Protein AF-A0A2V8S5H3-F1 (afdb_monomer)

Mean predicted aligned error: 21.91 Å

pLDDT: mean 70.12, std 19.78, range [37.09, 95.62]

Radius of gyration: 38.37 Å; Cα contacts (8 Å, |Δi|>4): 334; chains: 1; bounding box: 114×85×94 Å

Secondary structure (DSSP, 8-state):
--------------PPPP-------------------------------------------------HHHHHHHHHHTT-S--EE-TT-EEEEEEE-SSEEEE-SEEEEEEE-SSPEEEE-TT-EEEEEEEEEEEEESSEEES-EEEEEEEEE-TT-EEES-EEESEEEE-TT-EEES-EEE------S-SSSSS------------------------------------------------

Foldseek 3Di:
DDDDDDDPDDDDDDDDDDDDDDDDDDDDDDDDDDDDDDDDDDDDDDDDDDDDDDDDDDDPPDPDPPPPVVVVVVCVVVCCVFEEADDPREAEEEAETEAEYEFQYEYAEEYDYDAYEYAYDQNYEYEYEYDYQEYEFQHEYEEEYEHAHEYEYDQNYEYEEEYEEQYYYYDHNHHYHYHYDHPNDPDPDDDDPPDPPDDDDDDDDDDDDDDDDDPDDDDDDDDDDDDDDDDDDDDDDDDDDDD

Sequence (243 aa):
MLRMGRSNKSEPAEQEPAARQAQTPITPQNANPNATHTAPTAQSVPSTAHTASPTFAATPTQPRAVSETDALARDLKDGLIGGFVGVHSIVSGETNFKGMLRVDGRVSGHVRSQDGTLIVSAGGQVDADIEVAVARVNGTINGDIRASGRIEFGRTARVNGNIQTPALVIEQGAIFEGSCRMTAQPAGQAQAAQQSKQAPPHAEMTTRSSAPVTPSNKESKPVPPPVARATSQAPSDRHANSA

Solvent-accessible surface area (backbone atoms only — not comparable to full-atom values): 16127 Å² total; per-residue (Å²): 137,88,89,84,86,86,81,87,83,81,82,81,89,79,86,83,82,82,87,83,90,76,90,78,96,84,82,87,83,89,80,84,89,85,85,80,88,83,87,89,84,89,86,88,88,82,91,83,90,82,91,82,86,88,76,93,73,74,83,76,76,68,78,68,82,76,53,69,65,61,56,53,51,44,37,65,72,72,29,68,72,21,48,74,42,48,70,90,38,75,48,78,45,81,46,78,50,55,43,36,35,38,34,32,18,38,38,35,43,37,39,43,24,81,79,10,36,41,36,34,34,65,71,11,39,34,49,30,42,36,37,28,18,30,40,38,33,22,13,39,37,40,41,42,39,39,27,75,46,34,38,38,33,31,46,63,13,37,39,40,38,41,37,35,28,46,36,80,45,76,37,81,68,42,47,78,47,73,50,80,46,70,54,71,65,85,82,77,85,88,90,87,85,86,87,84,85,84,79,85,91,75,88,82,82,89,83,89,79,88,83,90,82,75,89,81,82,80,85,82,83,88,87,85,88,90,82,87,83,80,90,84,85,88,88,84,83,88,81,91,80,92,134

Structure (mmCIF, N/CA/C/O backbone):
data_AF-A0A2V8S5H3-F1
#
_entry.id   AF-A0A2V8S5H3-F1
#
loop_
_atom_site.group_PDB
_atom_site.id
_atom_site.type_symbol
_atom_site.label_atom_id
_atom_site.label_alt_id
_atom_site.label_comp_id
_atom_site.label_asym_id
_atom_site.label_entity_id
_atom_site.label_seq_id
_atom_site.pdbx_PDB_ins_code
_atom_site.Cartn_x
_atom_site.Cartn_y
_atom_site.Cartn_z
_atom_site.occupancy
_atom_site.B_iso_or_equiv
_atom_site.auth_seq_id
_atom_site.auth_comp_id
_atom_site.auth_asym_id
_atom_site.auth_atom_id
_atom_site.pdbx_PDB_model_num
ATOM 1 N N . MET A 1 1 ? 56.187 -19.501 -12.93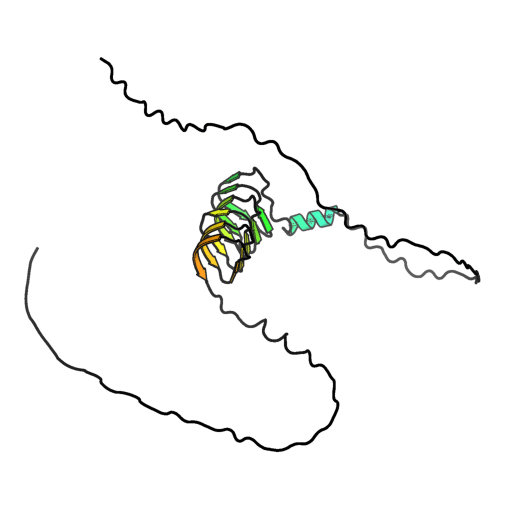1 1.00 48.44 1 MET A N 1
ATOM 2 C CA . MET A 1 1 ? 55.465 -20.765 -13.200 1.00 48.44 1 MET A CA 1
ATOM 3 C C . MET A 1 1 ? 53.985 -20.543 -12.913 1.00 48.44 1 MET A C 1
ATOM 5 O O . MET A 1 1 ? 53.654 -20.003 -11.867 1.00 48.44 1 MET A O 1
ATOM 9 N N . LEU A 1 2 ? 53.145 -20.838 -13.906 1.00 42.00 2 LEU A N 1
ATOM 10 C CA . LEU A 1 2 ? 51.722 -20.504 -14.022 1.00 42.00 2 LEU A CA 1
ATOM 11 C C . LEU A 1 2 ? 50.834 -21.303 -13.047 1.00 42.00 2 LEU A C 1
ATOM 13 O O . LEU A 1 2 ? 50.997 -22.513 -12.922 1.00 42.00 2 LEU A O 1
ATOM 17 N N . ARG A 1 3 ? 49.807 -20.660 -12.477 1.00 51.03 3 ARG A N 1
ATOM 18 C CA . ARG A 1 3 ? 48.560 -21.332 -12.064 1.00 51.03 3 ARG A CA 1
ATOM 19 C C . ARG A 1 3 ? 47.386 -20.664 -12.771 1.00 51.03 3 ARG A C 1
ATOM 21 O O . ARG A 1 3 ? 46.787 -19.720 -12.270 1.00 51.03 3 ARG A O 1
ATOM 28 N N . MET A 1 4 ? 47.119 -21.156 -13.976 1.00 47.53 4 MET A N 1
ATOM 29 C CA . MET A 1 4 ? 45.935 -20.855 -14.772 1.00 47.53 4 MET A CA 1
ATOM 30 C C . MET A 1 4 ? 44.994 -22.054 -14.640 1.00 47.53 4 MET A C 1
ATOM 32 O O . MET A 1 4 ? 45.422 -23.189 -14.821 1.00 47.53 4 MET A O 1
ATOM 36 N N . GLY A 1 5 ? 43.746 -21.806 -14.255 1.00 43.19 5 GLY A N 1
ATOM 37 C CA . GLY A 1 5 ? 42.761 -22.855 -13.987 1.00 43.19 5 GLY A CA 1
ATOM 38 C C . GLY A 1 5 ? 41.390 -22.283 -13.635 1.00 43.19 5 GLY A C 1
ATOM 39 O O . GLY A 1 5 ? 40.814 -22.634 -12.614 1.00 43.19 5 GLY A O 1
ATOM 40 N N . ARG A 1 6 ? 40.889 -21.351 -14.453 1.00 53.28 6 ARG A N 1
ATOM 41 C CA . ARG A 1 6 ? 39.467 -20.983 -14.514 1.00 53.28 6 ARG A CA 1
ATOM 42 C C . ARG A 1 6 ? 38.991 -21.253 -15.934 1.00 53.28 6 ARG A C 1
ATOM 44 O O . ARG A 1 6 ? 39.281 -20.463 -16.825 1.00 53.28 6 ARG A O 1
ATOM 51 N N . SER A 1 7 ? 38.269 -22.349 -16.129 1.00 49.47 7 SER A N 1
ATOM 52 C CA . SER A 1 7 ? 37.470 -22.580 -17.335 1.00 49.47 7 SER A CA 1
ATOM 53 C C . SER A 1 7 ? 36.520 -23.754 -17.116 1.00 49.47 7 SER A C 1
ATOM 55 O O . SER A 1 7 ? 36.835 -24.872 -17.500 1.00 49.47 7 SER A O 1
ATOM 57 N N . ASN A 1 8 ? 35.344 -23.482 -16.545 1.00 48.28 8 ASN A N 1
ATOM 58 C CA . ASN A 1 8 ? 34.152 -24.286 -16.814 1.00 48.28 8 ASN A CA 1
ATOM 59 C C . ASN A 1 8 ? 33.225 -23.446 -17.691 1.00 48.28 8 ASN A C 1
ATOM 61 O O . ASN A 1 8 ? 32.379 -22.689 -17.223 1.00 48.28 8 ASN A O 1
ATOM 65 N N . LYS A 1 9 ? 33.490 -23.567 -18.991 1.00 51.78 9 LYS A N 1
ATOM 66 C CA . LYS A 1 9 ? 32.648 -23.155 -20.106 1.00 51.78 9 LYS A CA 1
ATOM 67 C C . LYS A 1 9 ? 31.526 -24.194 -20.199 1.00 51.78 9 LYS A C 1
ATOM 69 O O . LYS A 1 9 ? 31.799 -25.340 -20.532 1.00 51.78 9 LYS A O 1
ATOM 74 N N . SER A 1 10 ? 30.306 -23.821 -19.823 1.00 58.75 10 SER A N 1
ATOM 75 C CA . SER A 1 10 ? 29.104 -24.629 -20.054 1.00 58.75 10 SER A CA 1
ATOM 76 C C . SER A 1 10 ? 28.296 -23.961 -21.161 1.00 58.75 10 SER A C 1
ATOM 78 O O . SER A 1 10 ? 27.697 -22.906 -20.975 1.00 58.75 10 SER A O 1
ATOM 80 N N . GLU A 1 11 ? 28.378 -24.563 -22.342 1.00 59.44 11 GLU A N 1
ATOM 81 C CA . GLU A 1 11 ? 27.461 -24.370 -23.461 1.00 59.44 11 GLU A CA 1
ATOM 82 C C . GLU A 1 11 ? 26.108 -25.005 -23.116 1.00 59.44 11 GLU A C 1
ATOM 84 O O . GLU A 1 11 ? 26.077 -26.114 -22.576 1.00 59.44 11 GLU A O 1
ATOM 89 N N . PRO A 1 12 ? 24.997 -24.368 -23.498 1.00 64.44 12 PRO A N 1
ATOM 90 C CA . PRO A 1 12 ? 23.838 -25.108 -23.960 1.00 64.44 12 PRO A CA 1
ATOM 91 C C . PRO A 1 12 ? 23.691 -24.903 -25.466 1.00 64.44 12 PRO A C 1
ATOM 93 O O . PRO A 1 12 ? 23.477 -23.795 -25.956 1.00 64.44 12 PRO A O 1
ATOM 96 N N . ALA A 1 13 ? 23.840 -26.009 -26.187 1.00 56.78 13 ALA A N 1
ATOM 97 C CA . ALA A 1 13 ? 23.425 -26.152 -27.564 1.00 56.78 13 ALA A CA 1
ATOM 98 C C . ALA A 1 13 ? 21.898 -26.058 -27.634 1.00 56.78 13 ALA A C 1
ATOM 100 O O . ALA A 1 13 ? 21.210 -26.920 -27.093 1.00 56.78 13 ALA A O 1
ATOM 101 N N . GLU A 1 14 ? 21.377 -25.057 -28.337 1.00 55.88 14 GLU A N 1
ATOM 102 C CA . GLU A 1 14 ? 19.994 -25.076 -28.800 1.00 55.88 14 GLU A CA 1
ATOM 103 C C . GLU A 1 14 ? 20.030 -25.039 -30.328 1.00 55.88 14 GLU A C 1
ATOM 105 O O . GLU A 1 14 ? 20.227 -24.010 -30.972 1.00 55.88 14 GLU A O 1
ATOM 110 N N . GLN A 1 15 ? 19.995 -26.247 -30.889 1.00 51.69 15 GLN A N 1
ATOM 111 C CA . GLN A 1 15 ? 19.829 -26.507 -32.310 1.00 51.69 15 GLN A CA 1
ATOM 112 C C . GLN A 1 15 ? 18.390 -26.163 -32.687 1.00 51.69 15 GLN A C 1
ATOM 114 O O . GLN A 1 15 ? 17.451 -26.799 -32.218 1.00 51.69 15 GLN A O 1
ATOM 119 N N . GLU A 1 16 ? 18.233 -25.170 -33.553 1.00 61.25 16 GLU A N 1
ATOM 120 C CA . GLU A 1 16 ? 16.973 -24.789 -34.181 1.00 61.25 16 GLU A CA 1
ATOM 121 C C . GLU A 1 16 ? 16.749 -25.663 -35.435 1.00 61.25 16 GLU A C 1
ATOM 123 O O . GLU A 1 16 ? 17.558 -25.602 -36.367 1.00 61.25 16 GLU A O 1
ATOM 128 N N . PRO A 1 17 ? 15.705 -26.515 -35.503 1.00 63.75 17 PRO A N 1
ATOM 129 C CA . PRO A 1 17 ? 15.338 -27.190 -36.739 1.00 63.75 17 PRO A CA 1
ATOM 130 C C . PRO A 1 17 ? 14.333 -26.360 -37.548 1.00 63.75 17 PRO A C 1
ATOM 132 O O . PRO A 1 17 ? 13.266 -25.966 -37.079 1.00 63.75 17 PRO A O 1
ATOM 135 N N . ALA A 1 18 ? 14.683 -26.152 -38.814 1.00 51.19 18 ALA A N 1
ATOM 136 C CA . ALA A 1 18 ? 13.867 -25.519 -39.833 1.00 51.19 18 ALA A CA 1
ATOM 137 C C . ALA A 1 18 ? 12.595 -26.317 -40.203 1.00 51.19 18 ALA A C 1
ATOM 139 O O . ALA A 1 18 ? 12.566 -27.545 -40.178 1.00 51.19 18 ALA A O 1
ATOM 140 N N . ALA A 1 19 ? 11.617 -25.558 -40.712 1.00 51.56 19 ALA A N 1
ATOM 141 C CA . ALA A 1 19 ? 10.574 -25.942 -41.667 1.00 51.56 19 ALA A CA 1
ATOM 142 C C . ALA A 1 19 ? 9.382 -26.792 -41.180 1.00 51.56 19 ALA A C 1
ATOM 144 O O . ALA A 1 19 ? 9.407 -28.018 -41.225 1.00 51.56 19 ALA A O 1
ATOM 145 N N . ARG A 1 20 ? 8.237 -26.119 -40.964 1.00 54.50 20 ARG A N 1
ATOM 146 C CA . ARG A 1 20 ? 6.929 -26.581 -41.467 1.00 54.50 20 ARG A CA 1
ATOM 147 C C . ARG A 1 20 ? 6.072 -25.409 -41.949 1.00 54.50 20 ARG A C 1
ATOM 149 O O . ARG A 1 20 ? 5.591 -24.595 -41.172 1.00 54.50 20 ARG A O 1
ATOM 156 N N . GLN A 1 21 ? 5.887 -25.370 -43.264 1.00 52.16 21 GLN A N 1
ATOM 157 C CA . GLN A 1 21 ? 4.804 -24.678 -43.953 1.00 52.16 21 GLN A CA 1
ATOM 158 C C . GLN A 1 21 ? 3.515 -25.502 -43.795 1.00 52.16 21 GLN A C 1
ATOM 160 O O . GLN A 1 21 ? 3.561 -26.705 -44.039 1.00 52.16 21 GLN A O 1
ATOM 165 N N . ALA A 1 22 ? 2.390 -24.869 -43.441 1.00 50.91 22 ALA A N 1
ATOM 166 C CA . ALA A 1 22 ? 1.040 -25.190 -43.934 1.00 50.91 22 ALA A CA 1
ATOM 167 C C . ALA A 1 22 ? -0.005 -24.212 -43.349 1.00 50.91 22 ALA A C 1
ATOM 169 O O . ALA A 1 22 ? -0.168 -24.148 -42.138 1.00 50.91 22 ALA A O 1
ATOM 170 N N . GLN A 1 23 ? -0.638 -23.427 -44.237 1.00 54.62 23 GLN A N 1
ATOM 171 C CA . GLN A 1 23 ? -2.097 -23.280 -44.456 1.00 54.62 23 GLN A CA 1
ATOM 172 C C . GLN A 1 23 ? -3.023 -23.363 -43.222 1.00 54.62 23 GLN A C 1
ATOM 174 O O . GLN A 1 23 ? -2.917 -24.283 -42.430 1.00 54.62 23 GLN A O 1
ATOM 179 N N . THR A 1 24 ? -4.075 -22.578 -42.996 1.00 56.06 24 THR A N 1
ATOM 180 C CA . THR A 1 24 ? -4.785 -21.433 -43.600 1.00 56.06 24 THR A CA 1
ATOM 181 C C . THR A 1 24 ? -5.909 -21.139 -42.586 1.00 56.06 24 THR A C 1
ATOM 183 O O . THR A 1 24 ? -6.427 -22.086 -41.988 1.00 56.06 24 THR A O 1
ATOM 186 N N . PRO A 1 25 ? -6.341 -19.886 -42.386 1.00 54.38 25 PRO A N 1
ATOM 187 C CA . PRO A 1 25 ? -7.454 -19.581 -41.494 1.00 54.38 25 PRO A CA 1
ATOM 188 C C . PRO A 1 25 ? -8.801 -19.884 -42.168 1.00 54.38 25 PRO A C 1
ATOM 190 O O . PRO A 1 25 ? -9.117 -19.300 -43.202 1.00 54.38 25 PRO A O 1
ATOM 193 N N . ILE A 1 26 ? -9.614 -20.756 -41.563 1.00 59.94 26 ILE A N 1
ATOM 194 C CA . ILE A 1 26 ? -11.044 -20.884 -41.874 1.00 59.94 26 ILE A CA 1
ATOM 195 C C . ILE A 1 26 ? -11.877 -20.999 -40.590 1.00 59.94 26 ILE A C 1
ATOM 197 O O . ILE A 1 26 ? -11.941 -22.055 -39.974 1.00 59.94 26 ILE A O 1
ATOM 201 N N . THR A 1 27 ? -12.582 -19.922 -40.238 1.00 61.59 27 THR A N 1
ATOM 202 C CA . THR A 1 27 ? -13.883 -20.020 -39.560 1.00 61.59 27 THR A CA 1
ATOM 203 C C . THR A 1 27 ? -14.820 -18.962 -40.159 1.00 61.59 27 THR A C 1
ATOM 205 O O . THR A 1 27 ? -14.459 -17.784 -40.183 1.00 61.59 27 THR A O 1
ATOM 208 N N . PRO A 1 28 ? -16.002 -19.351 -40.667 1.00 60.28 28 PRO A N 1
ATOM 209 C CA . PRO A 1 28 ? -16.958 -18.444 -41.292 1.00 60.28 28 PRO A CA 1
ATOM 210 C C . PRO A 1 28 ? -17.819 -17.663 -40.279 1.00 60.28 28 PRO A C 1
ATOM 212 O O . PRO A 1 28 ? -18.448 -18.226 -39.391 1.00 60.28 28 PRO A O 1
ATOM 215 N N . GLN A 1 29 ? -17.828 -16.342 -40.455 1.00 51.22 29 GLN A N 1
ATOM 216 C CA . GLN A 1 29 ? -18.995 -15.469 -40.658 1.00 51.22 29 GLN A CA 1
ATOM 217 C C . GLN A 1 29 ? -20.306 -15.775 -39.893 1.00 51.22 29 GLN A C 1
ATOM 219 O O . GLN A 1 29 ? -21.139 -16.556 -40.344 1.00 51.22 29 GLN A O 1
ATOM 224 N N . ASN A 1 30 ? -20.556 -15.024 -38.811 1.00 53.97 30 ASN A N 1
ATOM 225 C CA . ASN A 1 30 ? -21.905 -14.772 -38.292 1.00 53.97 30 ASN A CA 1
ATOM 226 C C . ASN A 1 30 ? -22.459 -13.500 -38.951 1.00 53.97 30 ASN A C 1
ATOM 228 O O . ASN A 1 30 ? -22.127 -12.382 -38.554 1.00 53.97 30 ASN A O 1
ATOM 232 N N . ALA A 1 31 ? -23.266 -13.683 -39.993 1.00 51.16 31 ALA A N 1
ATOM 233 C CA . ALA A 1 31 ? -24.102 -12.640 -40.561 1.00 51.16 31 ALA A CA 1
ATOM 234 C C . ALA A 1 31 ? -25.456 -12.671 -39.846 1.00 51.16 31 ALA A C 1
ATOM 236 O O . ALA A 1 31 ? -26.184 -13.654 -39.956 1.00 51.16 31 ALA A O 1
ATOM 237 N N . ASN A 1 32 ? -25.807 -11.589 -39.150 1.00 62.47 32 ASN A N 1
ATOM 238 C CA . ASN A 1 32 ? -27.173 -11.363 -38.696 1.00 62.47 32 ASN A CA 1
ATOM 239 C C . ASN A 1 32 ? -27.786 -10.234 -39.545 1.00 62.47 32 ASN A C 1
ATOM 241 O O . ASN A 1 32 ? -27.449 -9.067 -39.333 1.00 62.47 32 ASN A O 1
ATOM 245 N N . PRO A 1 33 ? -28.622 -10.550 -40.548 1.00 59.81 33 PRO A N 1
ATOM 246 C CA . PRO A 1 33 ? -29.332 -9.558 -41.336 1.00 59.81 33 PRO A CA 1
ATOM 247 C C . PRO A 1 33 ? -30.708 -9.304 -40.718 1.00 59.81 33 PRO A C 1
ATOM 249 O O . PRO A 1 33 ? -31.647 -10.062 -40.941 1.00 59.81 33 PRO A O 1
ATOM 252 N N . ASN A 1 34 ? -30.861 -8.208 -39.977 1.00 52.19 34 ASN A N 1
ATOM 253 C CA . ASN A 1 34 ? -32.194 -7.638 -39.801 1.00 52.19 34 ASN A CA 1
ATOM 254 C C . ASN A 1 34 ? -32.148 -6.110 -39.817 1.00 52.19 34 ASN A C 1
ATOM 256 O O . ASN A 1 34 ? -32.292 -5.432 -38.804 1.00 52.19 34 ASN A O 1
ATOM 260 N N . ALA A 1 35 ? -31.914 -5.577 -41.012 1.00 45.72 35 ALA A N 1
ATOM 261 C CA . ALA A 1 35 ? -32.323 -4.235 -41.374 1.00 45.72 35 ALA A CA 1
ATOM 262 C C . ALA A 1 35 ? -33.327 -4.382 -42.516 1.00 45.72 35 ALA A C 1
ATOM 264 O O . ALA A 1 35 ? -32.943 -4.795 -43.606 1.00 45.72 35 ALA A O 1
ATOM 265 N N . THR A 1 36 ? -34.599 -4.062 -42.274 1.00 47.53 36 THR A N 1
ATOM 266 C CA . THR A 1 36 ? -35.513 -3.567 -43.310 1.00 47.53 36 THR A CA 1
ATOM 267 C C . THR A 1 36 ? -36.670 -2.805 -42.661 1.00 47.53 36 THR A C 1
ATOM 269 O O . THR A 1 36 ? -37.510 -3.403 -42.005 1.00 47.53 36 THR A O 1
ATOM 272 N N . HIS A 1 37 ? -36.630 -1.481 -42.870 1.00 53.91 37 HIS A N 1
ATOM 273 C CA . HIS A 1 37 ? -37.714 -0.562 -43.257 1.00 53.91 37 HIS A CA 1
ATOM 274 C C . HIS A 1 37 ? -39.017 -0.567 -42.418 1.00 53.91 37 HIS A C 1
ATOM 276 O O . HIS A 1 37 ? -39.659 -1.585 -42.212 1.00 53.91 37 HIS A O 1
ATOM 282 N N . THR A 1 38 ? -39.539 0.580 -41.967 1.00 40.38 38 THR A N 1
ATOM 283 C CA . THR A 1 38 ? -40.328 1.500 -42.816 1.00 40.38 38 THR A CA 1
ATOM 284 C C . THR A 1 38 ? -40.553 2.847 -42.091 1.00 40.38 38 THR A C 1
ATOM 286 O O . THR A 1 38 ? -40.804 2.874 -40.891 1.00 40.38 38 THR A O 1
ATOM 289 N N . ALA A 1 39 ? -40.432 3.956 -42.832 1.00 43.81 39 ALA A N 1
ATOM 290 C CA . ALA A 1 39 ? -40.732 5.350 -42.452 1.00 43.81 39 ALA A CA 1
ATOM 291 C C . ALA A 1 39 ? -42.263 5.640 -42.513 1.00 43.81 39 ALA A C 1
ATOM 293 O O . ALA A 1 39 ? -43.036 4.690 -42.592 1.00 43.81 39 ALA A O 1
ATOM 294 N N . PRO A 1 40 ? -42.740 6.880 -42.756 1.00 64.06 40 PRO A N 1
ATOM 295 C CA . PRO A 1 40 ? -42.692 8.160 -42.026 1.00 64.06 40 PRO A CA 1
ATOM 296 C C . PRO A 1 40 ? -44.112 8.576 -41.525 1.00 64.06 40 PRO A C 1
ATOM 298 O O . PRO A 1 40 ? -45.062 7.857 -41.800 1.00 64.06 40 PRO A O 1
ATOM 301 N N . THR A 1 41 ? -44.274 9.722 -40.829 1.00 47.59 41 THR A N 1
ATOM 302 C CA . THR A 1 41 ? -45.483 10.619 -40.730 1.00 47.59 41 THR A CA 1
ATOM 303 C C . THR A 1 41 ? -45.300 11.530 -39.494 1.00 47.59 41 THR A C 1
ATOM 305 O O . THR A 1 41 ? -45.295 11.045 -38.372 1.00 47.59 41 THR A O 1
ATOM 308 N N . ALA A 1 42 ? -44.819 12.774 -39.616 1.00 49.28 42 ALA A N 1
ATOM 309 C CA . ALA A 1 42 ? -45.568 14.019 -39.859 1.00 49.28 42 ALA A CA 1
ATOM 310 C C . ALA A 1 42 ? -46.739 14.266 -38.883 1.00 49.28 42 ALA A C 1
ATOM 312 O O . ALA A 1 42 ? -47.735 13.565 -38.965 1.00 49.28 42 ALA A O 1
ATOM 313 N N . GLN A 1 43 ? -46.659 15.313 -38.047 1.00 47.00 43 GLN A N 1
ATOM 314 C CA . GLN A 1 43 ? -47.625 16.430 -38.029 1.00 47.00 43 GLN A CA 1
ATOM 315 C C . GLN A 1 43 ? -47.402 17.387 -36.846 1.00 47.00 43 GLN A C 1
ATOM 317 O O . GLN A 1 43 ? -47.422 17.027 -35.674 1.00 47.00 43 GLN A O 1
ATOM 322 N N . SER A 1 44 ? -47.193 18.637 -37.233 1.00 53.78 44 SER A N 1
ATOM 323 C CA . SER A 1 44 ? -47.270 19.891 -36.494 1.00 53.78 44 SER A CA 1
ATOM 324 C C . SER A 1 44 ? -48.724 20.363 -36.369 1.00 53.78 44 SER A C 1
ATOM 326 O O . SER A 1 44 ? -49.482 20.124 -37.298 1.00 53.78 44 SER A O 1
ATOM 328 N N . VAL A 1 45 ? -49.072 21.075 -35.282 1.00 59.06 45 VAL A N 1
ATOM 329 C CA . VAL A 1 45 ? -50.070 22.180 -35.151 1.00 59.06 45 VAL A CA 1
ATOM 330 C C . VAL A 1 45 ? -50.128 22.644 -33.662 1.00 59.06 45 VAL A C 1
ATOM 332 O O . VAL A 1 45 ? -49.666 21.897 -32.803 1.00 59.06 45 VAL A O 1
ATOM 335 N N . PRO A 1 46 ? -50.717 23.803 -33.285 1.00 58.47 46 PRO A N 1
ATOM 336 C CA . PRO A 1 46 ? -50.282 25.168 -33.584 1.00 58.47 46 PRO A CA 1
ATOM 337 C C . PRO A 1 46 ? -50.221 26.080 -32.326 1.00 58.47 46 PRO A C 1
ATOM 339 O O . PRO A 1 46 ? -50.677 25.747 -31.234 1.00 58.47 46 PRO A O 1
ATOM 342 N N . SER A 1 47 ? -49.675 27.280 -32.522 1.00 52.75 47 SER A N 1
ATOM 343 C CA . SER A 1 47 ? -49.626 28.400 -31.577 1.00 52.75 47 SER A CA 1
ATOM 344 C C . SER A 1 47 ? -50.984 28.786 -30.982 1.00 52.75 47 SER A C 1
ATOM 346 O O . SER A 1 47 ? -51.953 28.964 -31.715 1.00 52.75 47 SER A O 1
ATOM 348 N N . THR A 1 48 ? -51.007 29.098 -29.683 1.00 54.94 48 THR A N 1
ATOM 349 C CA . THR A 1 48 ? -51.920 30.122 -29.151 1.00 54.94 48 THR A CA 1
ATOM 350 C C . THR A 1 48 ? -51.125 31.073 -28.265 1.00 54.94 48 THR A C 1
ATOM 352 O O . THR A 1 48 ? -50.535 30.677 -27.265 1.00 54.94 48 THR A O 1
ATOM 355 N N . ALA A 1 49 ? -51.048 32.325 -28.706 1.00 47.34 49 ALA A N 1
ATOM 356 C CA . ALA A 1 49 ? -50.442 33.426 -27.982 1.00 47.34 49 ALA A CA 1
ATOM 357 C C . ALA A 1 49 ? -51.452 33.997 -26.979 1.00 47.34 49 ALA A C 1
ATOM 359 O O . ALA A 1 49 ? -52.602 34.258 -27.341 1.00 47.34 49 ALA A O 1
ATOM 360 N N . HIS A 1 50 ? -51.001 34.252 -25.751 1.00 57.94 50 HIS A N 1
ATOM 361 C CA . HIS A 1 50 ? -51.716 35.088 -24.791 1.00 57.94 50 HIS A CA 1
ATOM 362 C C . HIS A 1 50 ? -50.743 36.089 -24.171 1.00 57.94 50 HIS A C 1
ATOM 364 O O . HIS A 1 50 ? -49.727 35.738 -23.577 1.00 57.94 50 HIS A O 1
ATOM 370 N N . THR A 1 51 ? -51.089 37.349 -24.379 1.00 44.75 51 THR A N 1
ATOM 371 C CA . THR A 1 51 ? -50.499 38.577 -23.859 1.00 44.75 51 THR A CA 1
ATOM 372 C C . THR A 1 51 ? -50.719 38.718 -22.348 1.00 44.75 51 THR A C 1
ATOM 374 O O . THR A 1 51 ? -51.842 38.518 -21.898 1.00 44.75 51 THR A O 1
ATOM 377 N N . ALA A 1 52 ? -49.685 39.144 -21.605 1.00 44.34 52 ALA A N 1
ATOM 378 C CA . ALA A 1 52 ? -49.687 40.306 -20.690 1.00 44.34 52 ALA A CA 1
ATOM 379 C C . ALA A 1 52 ? -48.783 40.134 -19.445 1.00 44.34 52 ALA A C 1
ATOM 381 O O . ALA A 1 52 ? -49.147 39.486 -18.472 1.00 44.34 52 ALA A O 1
ATOM 382 N N . SER A 1 53 ? -47.680 40.886 -19.479 1.00 47.31 53 SER A N 1
ATOM 383 C CA . SER A 1 53 ? -47.140 41.724 -18.395 1.00 47.31 53 SER A CA 1
ATOM 384 C C . SER A 1 53 ? -46.371 41.108 -17.206 1.00 47.31 53 SER A C 1
ATOM 386 O O . SER A 1 53 ? -46.651 40.004 -16.750 1.00 47.31 53 SER A O 1
ATOM 388 N N . PRO A 1 54 ? -45.353 41.839 -16.701 1.00 58.09 54 PRO A N 1
ATOM 389 C CA . PRO A 1 54 ? -44.230 41.290 -15.955 1.00 58.09 54 PRO A CA 1
ATOM 390 C C . PRO A 1 54 ? -44.473 41.352 -14.445 1.00 58.09 54 PRO A C 1
ATOM 392 O O . PRO A 1 54 ? -44.887 42.378 -13.913 1.00 58.09 54 PRO A O 1
ATOM 395 N N . THR A 1 55 ? -44.142 40.281 -13.729 1.00 48.62 55 THR A N 1
ATOM 396 C CA . THR A 1 55 ? -43.930 40.350 -12.280 1.00 48.62 55 THR A CA 1
ATOM 397 C C . THR A 1 55 ? -42.477 40.008 -12.008 1.00 48.62 55 THR A C 1
ATOM 399 O O . THR A 1 55 ? -42.029 38.884 -12.219 1.00 48.62 55 THR A O 1
ATOM 402 N N . PHE A 1 56 ? -41.739 41.028 -11.576 1.00 54.06 56 PHE A N 1
ATOM 403 C CA . PHE A 1 56 ? -40.428 40.903 -10.962 1.00 54.06 56 PHE A CA 1
ATOM 404 C C . PHE A 1 56 ? -40.541 39.957 -9.764 1.00 54.06 56 PHE A C 1
ATOM 406 O O . PHE A 1 56 ? -41.052 40.338 -8.715 1.00 54.06 56 PHE A O 1
ATOM 413 N N . ALA A 1 57 ? -40.063 38.728 -9.914 1.00 51.34 57 ALA A N 1
ATOM 414 C CA . ALA A 1 57 ? -39.894 37.805 -8.806 1.00 51.34 57 ALA A CA 1
ATOM 415 C C . ALA A 1 57 ? -38.450 37.311 -8.818 1.00 51.34 57 ALA A C 1
ATOM 417 O O . ALA A 1 57 ? -38.0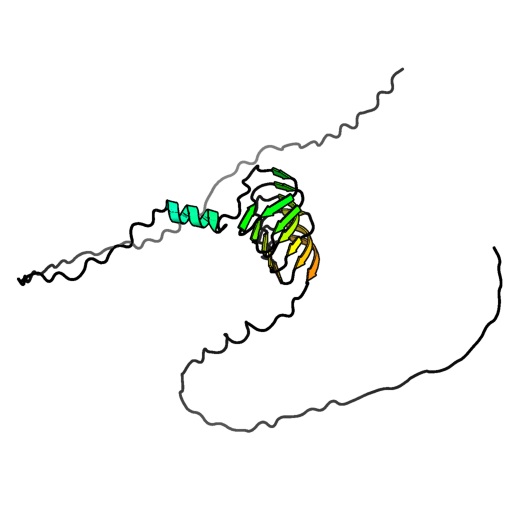85 36.429 -9.585 1.00 51.34 57 ALA A O 1
ATOM 418 N N . ALA A 1 58 ? -37.664 37.983 -7.976 1.00 49.06 58 ALA A N 1
ATOM 419 C CA . ALA A 1 58 ? -36.407 37.558 -7.381 1.00 49.06 58 ALA A CA 1
ATOM 420 C C . ALA A 1 58 ? -35.406 36.859 -8.311 1.00 49.06 58 ALA A C 1
ATOM 422 O O . ALA A 1 58 ? -35.486 35.664 -8.575 1.00 49.06 58 ALA A O 1
ATOM 423 N N . THR A 1 59 ? -34.363 37.604 -8.673 1.00 51.72 59 THR A N 1
ATOM 424 C CA . THR A 1 59 ? -33.029 37.062 -8.933 1.00 51.72 59 THR A CA 1
ATOM 425 C C . THR A 1 59 ? -32.730 35.953 -7.916 1.00 51.72 59 THR A C 1
ATOM 427 O O . THR A 1 59 ? -32.572 36.269 -6.732 1.00 51.72 59 THR A O 1
ATOM 430 N N . PRO A 1 60 ? -32.616 34.668 -8.303 1.00 52.31 60 PRO A N 1
ATOM 431 C CA . PRO A 1 60 ? -31.840 33.764 -7.488 1.00 52.31 60 PRO A CA 1
ATOM 432 C C . PRO A 1 60 ? -30.420 34.305 -7.583 1.00 52.31 60 PRO A C 1
ATOM 434 O O . PRO A 1 60 ? -29.796 34.271 -8.644 1.00 52.31 60 PRO A O 1
ATOM 437 N N . THR A 1 61 ? -29.960 34.905 -6.487 1.00 54.94 61 THR A N 1
ATOM 438 C CA . THR A 1 61 ? -28.549 35.116 -6.194 1.00 54.94 61 THR A 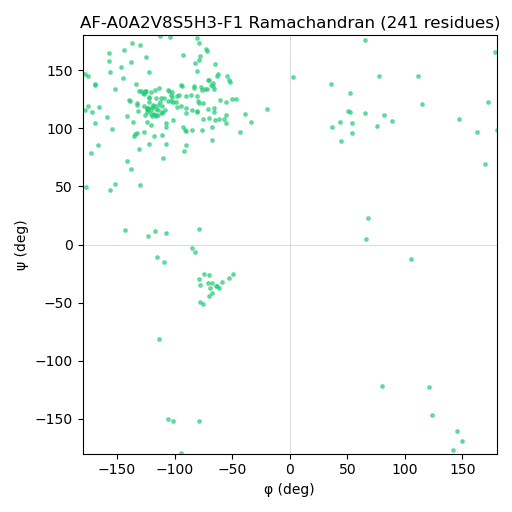CA 1
ATOM 439 C C . THR A 1 61 ? -27.846 33.819 -6.551 1.00 54.94 61 THR A C 1
ATOM 441 O O . THR A 1 61 ? -27.895 32.857 -5.787 1.00 54.94 61 THR A O 1
ATOM 444 N N . GLN A 1 62 ? -27.268 33.759 -7.753 1.00 59.81 62 GLN A N 1
ATOM 445 C CA . GLN A 1 62 ? -26.385 32.669 -8.109 1.00 59.81 62 GLN A CA 1
ATOM 446 C C . GLN A 1 62 ? -25.319 32.686 -7.019 1.00 59.81 62 GLN A C 1
ATOM 448 O O . GLN A 1 62 ? -24.714 33.747 -6.804 1.00 59.81 62 GLN A O 1
ATOM 453 N N . PRO A 1 63 ? -25.115 31.588 -6.272 1.00 57.75 63 PRO A N 1
ATOM 454 C CA . PRO A 1 63 ? -23.934 31.491 -5.451 1.00 57.75 63 PRO A CA 1
ATOM 455 C C . PRO A 1 63 ? -22.769 31.650 -6.419 1.00 57.75 63 PRO A C 1
ATOM 457 O O . PRO A 1 63 ? -22.546 30.830 -7.307 1.00 57.75 63 PRO A O 1
ATOM 460 N N . ARG A 1 64 ? -22.151 32.825 -6.296 1.00 49.97 64 ARG A N 1
ATOM 461 C CA . ARG A 1 64 ? -20.886 33.266 -6.861 1.00 49.97 64 ARG A CA 1
ATOM 462 C C . ARG A 1 64 ? -20.072 32.042 -7.246 1.00 49.97 64 ARG A C 1
ATOM 464 O O . ARG A 1 64 ? -19.763 31.258 -6.353 1.00 49.97 64 ARG A O 1
ATOM 471 N N . ALA A 1 65 ? -19.802 31.894 -8.546 1.00 54.94 65 ALA A N 1
ATOM 472 C CA . ALA A 1 65 ? -18.946 30.858 -9.105 1.00 54.94 65 ALA A CA 1
ATOM 473 C C . ALA A 1 65 ? -17.828 30.551 -8.107 1.00 54.94 65 ALA A C 1
ATOM 475 O O . ALA A 1 65 ? -16.949 31.384 -7.869 1.00 54.94 65 ALA A O 1
ATOM 476 N N . VAL A 1 66 ? -17.943 29.409 -7.432 1.00 57.16 66 VAL A N 1
ATOM 477 C CA . VAL A 1 66 ? -16.861 28.907 -6.606 1.00 57.16 66 VAL A CA 1
ATOM 478 C C . VAL A 1 66 ? -15.787 28.546 -7.614 1.00 57.16 66 VAL A C 1
ATOM 480 O O . VAL A 1 66 ? -15.927 27.572 -8.346 1.00 57.16 66 VAL A O 1
ATOM 483 N N . SER A 1 67 ? -14.792 29.427 -7.759 1.00 62.09 67 SER A N 1
ATOM 484 C CA . SER A 1 67 ? -13.633 29.178 -8.608 1.00 62.09 67 SER A CA 1
ATOM 485 C C . SER A 1 67 ? -13.142 27.774 -8.300 1.00 62.09 67 SER A C 1
ATOM 487 O O . SER A 1 67 ? -12.860 27.472 -7.141 1.00 62.09 67 SER A O 1
ATOM 489 N N . GLU A 1 68 ? -13.024 26.927 -9.319 1.00 63.88 68 GLU A N 1
ATOM 490 C CA . GLU A 1 68 ? -12.496 25.560 -9.206 1.00 63.88 68 GLU A CA 1
ATOM 491 C C . GLU A 1 68 ? -11.161 25.529 -8.427 1.00 63.88 68 GLU A C 1
ATOM 493 O O . GLU A 1 68 ? -10.840 24.566 -7.737 1.00 63.88 68 GLU A O 1
ATOM 498 N N . THR A 1 69 ? -10.430 26.647 -8.436 1.00 64.94 69 THR A N 1
ATOM 499 C CA . THR A 1 69 ? -9.215 26.910 -7.658 1.00 64.94 69 THR A CA 1
ATOM 500 C C . THR A 1 69 ? -9.399 26.907 -6.129 1.00 64.94 69 THR A C 1
ATOM 502 O O . THR A 1 69 ? -8.500 26.457 -5.427 1.00 64.94 69 THR A O 1
ATOM 505 N N . ASP A 1 70 ? -10.529 27.372 -5.582 1.00 63.25 70 ASP A N 1
ATOM 506 C CA . ASP A 1 70 ? -10.779 27.426 -4.125 1.00 63.25 70 ASP A CA 1
ATOM 507 C C . ASP A 1 70 ? -11.187 26.047 -3.570 1.00 63.25 70 ASP A C 1
ATOM 509 O O . ASP A 1 70 ? -10.854 25.699 -2.437 1.00 63.25 70 ASP A O 1
ATOM 513 N N . ALA A 1 71 ? -11.838 25.222 -4.400 1.00 60.78 71 ALA A N 1
ATOM 514 C CA . ALA A 1 71 ? -12.118 23.821 -4.093 1.00 60.78 71 ALA A CA 1
ATOM 515 C C . ALA A 1 71 ? -10.834 22.975 -4.100 1.00 60.78 71 ALA A C 1
ATOM 517 O O . ALA A 1 71 ? -10.598 22.235 -3.151 1.00 60.78 71 ALA A O 1
ATOM 518 N N . LEU A 1 72 ? -9.960 23.152 -5.101 1.00 62.50 72 LEU A N 1
ATOM 519 C CA . LEU A 1 72 ? -8.647 22.489 -5.153 1.00 62.50 72 LEU A CA 1
ATOM 520 C C . LEU A 1 72 ? -7.719 22.932 -4.008 1.00 62.50 72 LEU A C 1
ATOM 522 O O . LEU A 1 72 ? -6.967 22.123 -3.467 1.00 62.50 72 LEU A O 1
ATOM 526 N N . ALA A 1 73 ? -7.780 24.205 -3.607 1.00 63.59 73 ALA A N 1
ATOM 527 C CA . ALA A 1 73 ? -7.004 24.715 -2.478 1.00 63.59 73 ALA A CA 1
ATOM 528 C C . ALA A 1 73 ? -7.489 24.154 -1.132 1.00 63.59 73 ALA A C 1
ATOM 530 O O . ALA A 1 73 ? -6.657 23.857 -0.272 1.00 63.59 73 ALA A O 1
ATOM 531 N N . ARG A 1 74 ? -8.808 23.982 -0.947 1.00 64.19 74 ARG A N 1
ATOM 532 C CA . ARG A 1 74 ? -9.359 23.275 0.219 1.00 64.19 74 ARG A CA 1
ATOM 533 C C . ARG A 1 74 ? -9.008 21.794 0.192 1.00 64.19 74 ARG A C 1
ATOM 535 O O . ARG A 1 74 ? -8.540 21.303 1.198 1.00 64.19 74 ARG A O 1
ATOM 542 N N . ASP A 1 75 ? -9.077 21.121 -0.951 1.00 61.22 75 ASP A N 1
ATOM 543 C CA . ASP A 1 75 ? -8.727 19.698 -1.081 1.00 61.22 75 ASP A CA 1
ATOM 544 C C . ASP A 1 75 ? -7.250 19.400 -0.722 1.00 61.22 75 ASP A C 1
ATOM 546 O O . ASP A 1 75 ? -6.950 18.431 -0.018 1.00 61.22 75 ASP A O 1
ATOM 550 N N . LEU A 1 76 ? -6.326 20.308 -1.081 1.00 60.22 76 LEU A N 1
ATOM 551 C CA . LEU A 1 76 ? -4.934 20.285 -0.600 1.00 60.22 76 LEU A CA 1
ATOM 552 C C . LEU A 1 76 ? -4.806 20.589 0.905 1.00 60.22 76 LEU A C 1
ATOM 554 O O . LEU A 1 76 ? -3.894 20.082 1.558 1.00 60.22 76 LEU A O 1
ATOM 558 N N . LYS A 1 77 ? -5.682 21.438 1.459 1.00 57.59 77 LYS A N 1
ATOM 559 C CA . LYS A 1 77 ? -5.701 21.836 2.881 1.00 57.59 77 LYS A CA 1
ATOM 560 C C . LYS A 1 77 ? -6.319 20.756 3.780 1.00 57.59 77 LYS A C 1
ATOM 562 O O . LYS A 1 77 ? -5.855 20.570 4.901 1.00 57.59 77 LYS A O 1
ATOM 567 N N . ASP A 1 78 ? -7.324 20.054 3.268 1.00 61.09 78 ASP A N 1
ATOM 568 C CA . ASP A 1 78 ? -8.063 18.953 3.887 1.00 61.09 78 ASP A CA 1
ATOM 569 C C . ASP A 1 78 ? -7.355 17.599 3.682 1.00 61.09 78 ASP A C 1
ATOM 571 O O . ASP A 1 78 ? -7.776 16.582 4.231 1.00 61.09 78 ASP A O 1
ATOM 575 N N . GLY A 1 79 ? -6.238 17.573 2.940 1.00 56.72 79 GLY A N 1
ATOM 576 C CA . GLY A 1 79 ? -5.384 16.389 2.788 1.00 56.72 79 GLY A CA 1
ATOM 577 C C . GLY A 1 79 ? -6.041 15.248 2.008 1.00 56.72 79 GLY A C 1
ATOM 578 O O . GLY A 1 79 ? -5.645 14.090 2.160 1.00 56.72 79 GLY A O 1
ATOM 579 N N . LEU A 1 80 ? -7.041 15.566 1.183 1.00 59.22 80 LEU A N 1
ATOM 580 C CA . LEU A 1 80 ? -7.768 14.597 0.362 1.00 59.22 80 LEU A CA 1
ATOM 581 C C . LEU A 1 80 ? -6.885 14.042 -0.771 1.00 59.22 80 LEU A C 1
ATOM 583 O O . LEU A 1 80 ? -7.022 12.872 -1.137 1.00 59.22 80 LEU A O 1
ATOM 587 N N . ILE A 1 81 ? -5.881 14.804 -1.224 1.00 62.06 81 ILE A N 1
ATOM 588 C CA . ILE A 1 81 ? -4.788 14.307 -2.076 1.00 62.06 81 ILE A CA 1
ATOM 589 C C . ILE A 1 81 ? -3.609 13.865 -1.195 1.00 62.06 81 ILE A C 1
ATOM 591 O O . ILE A 1 81 ? -2.639 14.594 -1.004 1.00 62.06 81 ILE A O 1
ATOM 595 N N . GLY A 1 82 ? -3.681 12.662 -0.624 1.00 69.44 82 GLY A N 1
ATOM 596 C CA . GLY A 1 82 ? -2.706 12.187 0.376 1.00 69.44 82 GLY A CA 1
ATOM 597 C C . GLY A 1 82 ? -1.353 11.691 -0.165 1.00 69.44 82 GLY A C 1
ATOM 598 O O . GLY A 1 82 ? -0.581 11.078 0.570 1.00 69.44 82 GLY A O 1
ATOM 599 N N . GLY A 1 83 ? -1.036 11.973 -1.428 1.00 84.12 83 GLY A N 1
ATOM 600 C CA . GLY A 1 83 ? 0.260 11.678 -2.035 1.00 84.12 83 GLY A CA 1
ATOM 601 C C . GLY A 1 83 ? 0.209 10.588 -3.103 1.00 84.12 83 GLY A C 1
ATOM 602 O O . GLY A 1 83 ? -0.545 9.616 -3.029 1.00 84.12 83 GLY A O 1
ATOM 603 N N . PHE A 1 84 ? 1.047 10.760 -4.123 1.00 89.69 84 PHE A N 1
ATOM 604 C CA . PHE A 1 84 ? 1.199 9.827 -5.231 1.00 89.69 84 PHE A CA 1
ATOM 605 C C . PHE A 1 84 ? 2.683 9.570 -5.479 1.00 89.69 84 PHE A C 1
ATOM 607 O O . PHE A 1 84 ? 3.445 10.497 -5.750 1.00 89.69 84 PHE A O 1
ATOM 614 N N . VAL A 1 85 ? 3.087 8.306 -5.400 1.00 90.56 85 VAL A N 1
ATOM 615 C CA . VAL A 1 85 ? 4.428 7.846 -5.761 1.00 90.56 85 VAL A CA 1
ATOM 616 C C . VAL A 1 85 ? 4.331 7.220 -7.143 1.00 90.56 85 VAL A C 1
ATOM 618 O O . VAL A 1 85 ? 3.756 6.144 -7.304 1.00 90.56 85 VAL A O 1
ATOM 621 N N . GLY A 1 86 ? 4.859 7.922 -8.143 1.00 90.31 86 GLY A N 1
ATOM 622 C CA . GLY A 1 86 ? 4.753 7.509 -9.537 1.00 90.31 86 GLY A CA 1
ATOM 623 C C . GLY A 1 86 ? 5.616 6.302 -9.891 1.00 90.31 86 GLY A C 1
ATOM 624 O O . GLY A 1 86 ? 6.549 5.929 -9.174 1.00 90.31 86 GLY A O 1
ATOM 625 N N . VAL A 1 87 ? 5.334 5.731 -11.061 1.00 89.62 87 VAL A N 1
ATOM 626 C CA . VAL A 1 87 ? 6.207 4.743 -11.703 1.00 89.62 87 VAL A CA 1
ATOM 627 C C . VAL A 1 87 ? 7.629 5.298 -11.822 1.00 89.62 87 VAL A C 1
ATOM 629 O O . VAL A 1 87 ? 7.814 6.487 -12.077 1.00 89.62 87 VAL A O 1
ATOM 632 N N . HIS A 1 88 ? 8.636 4.449 -11.621 1.00 88.00 88 HIS A N 1
ATOM 633 C CA . HIS A 1 88 ? 10.061 4.823 -11.573 1.00 88.00 88 HIS A CA 1
ATOM 634 C C . HIS A 1 88 ? 10.491 5.715 -10.396 1.00 88.00 88 HIS A C 1
ATOM 636 O O . HIS A 1 88 ? 11.655 6.105 -10.331 1.00 88.00 88 HIS A O 1
ATOM 642 N N . SER A 1 89 ? 9.607 6.017 -9.442 1.00 90.56 89 SER A N 1
ATOM 643 C CA . SER A 1 89 ? 10.018 6.674 -8.198 1.00 90.56 89 SER A CA 1
ATOM 644 C C . SER A 1 89 ? 10.542 5.639 -7.207 1.0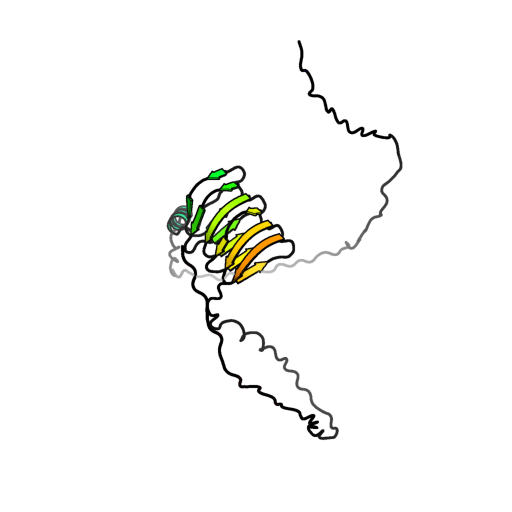0 90.56 89 SER A C 1
ATOM 646 O O . SER A 1 89 ? 9.936 4.579 -7.037 1.00 90.56 89 SER A O 1
ATOM 648 N N . ILE A 1 90 ? 11.659 5.958 -6.551 1.00 91.06 90 ILE A N 1
ATOM 649 C CA . ILE A 1 90 ? 12.213 5.170 -5.449 1.00 91.06 90 ILE A CA 1
ATOM 650 C C . ILE A 1 90 ? 12.172 6.042 -4.202 1.00 91.06 90 ILE A C 1
ATOM 652 O O . ILE A 1 90 ? 12.826 7.083 -4.151 1.00 91.06 90 ILE A O 1
ATOM 656 N N . VAL A 1 91 ? 11.394 5.621 -3.212 1.00 91.50 91 VAL A N 1
ATOM 657 C CA . VAL A 1 91 ? 11.309 6.288 -1.912 1.00 91.50 91 VAL A CA 1
ATOM 658 C C . VAL A 1 91 ? 12.058 5.437 -0.901 1.00 91.50 91 VAL A C 1
ATOM 660 O O . VAL A 1 91 ? 11.736 4.263 -0.740 1.00 91.50 91 VAL A O 1
ATOM 663 N N . SER A 1 92 ? 13.040 6.028 -0.225 1.00 93.25 92 SER A N 1
ATOM 664 C CA . SER A 1 92 ? 13.839 5.356 0.800 1.00 93.25 92 SER A CA 1
ATOM 665 C C . SER A 1 92 ? 13.824 6.165 2.094 1.00 93.25 92 SER A C 1
ATOM 667 O O . SER A 1 92 ? 14.115 7.361 2.059 1.00 93.25 92 SER A O 1
ATOM 669 N N . GLY A 1 93 ? 13.524 5.525 3.225 1.00 92.25 93 GLY A N 1
ATOM 670 C CA . GLY A 1 93 ? 13.541 6.149 4.555 1.00 92.25 93 GLY A CA 1
ATOM 671 C C . GLY A 1 93 ? 12.207 6.026 5.292 1.00 92.25 93 GLY A C 1
ATOM 672 O O . GLY A 1 93 ? 11.506 5.028 5.155 1.00 92.25 93 GLY A O 1
ATOM 673 N N . GLU A 1 94 ? 11.860 7.033 6.093 1.00 92.25 94 GLU A N 1
ATOM 674 C CA . GLU A 1 94 ? 10.586 7.088 6.817 1.00 92.25 94 GLU A CA 1
ATOM 675 C C . GLU A 1 94 ? 9.580 7.966 6.062 1.00 92.25 94 GLU A C 1
ATOM 677 O O . GLU A 1 94 ? 9.830 9.141 5.796 1.00 92.25 94 GLU A O 1
ATOM 682 N N . THR A 1 95 ? 8.431 7.391 5.713 1.00 90.25 95 THR A N 1
ATOM 683 C CA . THR A 1 95 ? 7.322 8.077 5.044 1.00 90.25 95 THR A CA 1
ATOM 684 C C . THR A 1 95 ? 6.155 8.198 6.011 1.00 90.25 95 THR A C 1
ATOM 686 O O . THR A 1 95 ? 5.541 7.196 6.378 1.00 90.25 95 THR A O 1
ATOM 689 N N . ASN A 1 96 ? 5.824 9.427 6.401 1.00 90.31 96 ASN A N 1
ATOM 690 C CA . ASN A 1 96 ? 4.634 9.728 7.190 1.00 90.31 96 ASN A CA 1
ATOM 691 C C . ASN A 1 96 ? 3.623 10.470 6.317 1.00 90.31 96 ASN A C 1
ATOM 693 O O . ASN A 1 96 ? 3.965 11.483 5.703 1.00 90.31 96 ASN A O 1
ATOM 697 N N . PHE A 1 97 ? 2.393 9.968 6.249 1.00 89.00 97 PHE A N 1
ATOM 698 C CA . PHE A 1 97 ? 1.339 10.585 5.451 1.00 89.00 97 PHE A CA 1
ATOM 699 C C . PHE A 1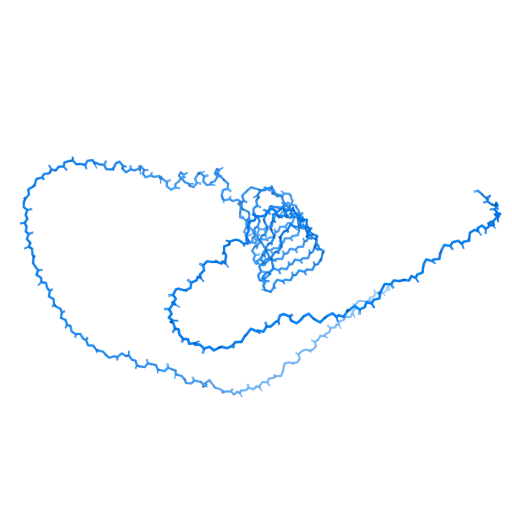 97 ? -0.000 10.596 6.189 1.00 89.00 97 PHE A C 1
ATOM 701 O O . PHE A 1 97 ? -0.265 9.784 7.081 1.00 89.00 97 PHE A O 1
ATOM 708 N N . LYS A 1 98 ? -0.868 11.520 5.776 1.00 87.75 98 LYS A N 1
ATOM 709 C CA . LYS A 1 98 ? -2.256 11.644 6.234 1.00 87.75 98 LYS A CA 1
ATOM 710 C C . LYS A 1 98 ? -3.185 11.549 5.025 1.00 87.75 98 LYS A C 1
ATOM 712 O O . LYS A 1 98 ? -2.803 11.957 3.933 1.00 87.75 98 LYS A O 1
ATOM 717 N N . GLY A 1 99 ? -4.386 11.009 5.214 1.00 89.00 99 GLY A N 1
ATOM 718 C CA . GLY A 1 99 ? -5.340 10.822 4.118 1.00 89.00 99 GLY A CA 1
ATOM 719 C C . GLY A 1 99 ? -5.023 9.578 3.285 1.00 89.00 99 GLY A C 1
ATOM 720 O O . GLY A 1 99 ? -5.006 8.472 3.813 1.00 89.00 99 GLY A O 1
ATOM 721 N N . MET A 1 100 ? -4.797 9.723 1.981 1.00 89.25 100 MET A N 1
ATOM 722 C CA . MET A 1 100 ? -4.634 8.589 1.059 1.00 89.25 100 MET A CA 1
ATOM 723 C C . MET A 1 100 ? -3.313 8.631 0.288 1.00 89.25 100 MET A C 1
ATOM 725 O O . MET A 1 100 ? -3.142 9.494 -0.563 1.00 89.25 100 MET A O 1
ATOM 729 N N . LEU A 1 101 ? -2.434 7.648 0.489 1.00 91.56 101 LEU A N 1
ATOM 730 C CA . LEU A 1 101 ? -1.187 7.519 -0.270 1.00 91.56 101 LEU A CA 1
ATOM 731 C C . LEU A 1 101 ? -1.313 6.420 -1.323 1.00 91.56 101 LEU A C 1
ATOM 733 O O . LEU A 1 101 ? -1.580 5.261 -0.995 1.00 91.56 101 LEU A O 1
ATOM 737 N N . ARG A 1 102 ? -1.069 6.765 -2.588 1.00 92.12 102 ARG A N 1
ATOM 738 C CA . ARG A 1 102 ? -1.000 5.797 -3.689 1.00 92.12 102 ARG A CA 1
ATOM 739 C C . ARG A 1 102 ? 0.442 5.556 -4.123 1.00 92.12 102 ARG A C 1
ATOM 741 O O . ARG A 1 102 ? 1.174 6.505 -4.387 1.00 92.12 102 ARG A O 1
ATOM 748 N N . VAL A 1 103 ? 0.818 4.288 -4.261 1.00 93.44 103 VAL A N 1
ATOM 749 C CA . VAL A 1 103 ? 2.172 3.851 -4.611 1.00 93.44 103 VAL A CA 1
ATOM 750 C C . VAL A 1 103 ? 2.163 2.992 -5.872 1.00 93.44 103 VAL A C 1
ATOM 752 O O . VAL A 1 103 ? 1.618 1.890 -5.879 1.00 93.44 103 VAL A O 1
ATOM 755 N N . ASP A 1 104 ? 2.805 3.495 -6.926 1.00 92.44 104 ASP A N 1
ATOM 756 C CA . ASP A 1 104 ? 3.040 2.802 -8.202 1.00 92.44 104 ASP A CA 1
ATOM 757 C C . ASP A 1 104 ? 4.521 2.419 -8.407 1.00 92.44 104 ASP A C 1
ATOM 759 O O . ASP A 1 104 ? 4.837 1.612 -9.275 1.00 92.44 104 ASP A O 1
ATOM 763 N N . GLY A 1 105 ? 5.431 2.994 -7.609 1.00 92.94 105 GLY A N 1
ATOM 764 C CA . GLY A 1 105 ? 6.882 2.795 -7.696 1.00 92.94 105 GLY A CA 1
ATOM 765 C C . GLY A 1 105 ? 7.464 1.824 -6.661 1.00 92.94 105 GLY A C 1
ATOM 766 O O . GLY A 1 105 ? 6.788 0.909 -6.181 1.00 92.94 105 GLY A O 1
ATOM 767 N N . ARG A 1 106 ? 8.739 2.037 -6.308 1.00 93.88 106 ARG A N 1
ATOM 768 C CA . ARG A 1 106 ? 9.444 1.261 -5.280 1.00 93.88 106 ARG A CA 1
ATOM 769 C C . ARG A 1 106 ? 9.538 2.044 -3.974 1.00 93.88 106 ARG A C 1
ATOM 771 O O . ARG A 1 106 ? 9.967 3.196 -3.977 1.00 93.88 106 ARG A O 1
ATOM 778 N N . VAL A 1 107 ? 9.187 1.416 -2.860 1.00 94.19 107 VAL A N 1
ATOM 779 C CA . VAL A 1 107 ? 9.284 2.021 -1.525 1.00 94.19 107 VAL A CA 1
ATOM 780 C C . VAL A 1 107 ? 10.104 1.111 -0.627 1.00 94.19 107 VAL A C 1
ATOM 782 O O . VAL A 1 107 ? 9.850 -0.088 -0.581 1.00 94.19 107 VAL A O 1
ATOM 785 N N . SER A 1 108 ? 11.079 1.675 0.081 1.00 94.44 108 SER A N 1
ATOM 786 C CA . SER A 1 108 ? 11.884 0.964 1.067 1.00 94.44 108 SER A CA 1
ATOM 787 C C . SER A 1 108 ? 12.017 1.759 2.365 1.00 94.44 108 SER A C 1
ATOM 789 O O . SER A 1 108 ? 12.216 2.973 2.338 1.00 94.44 108 SER A O 1
ATOM 791 N N . GLY A 1 109 ? 11.917 1.080 3.509 1.00 94.12 109 GLY A N 1
ATOM 792 C CA . GLY A 1 109 ? 12.071 1.689 4.834 1.00 94.12 109 GLY A CA 1
ATOM 793 C C . GLY A 1 109 ? 10.835 1.524 5.714 1.00 94.12 109 GLY A C 1
ATOM 794 O O . GLY A 1 109 ? 10.422 0.400 5.976 1.00 94.12 109 GLY A O 1
ATOM 795 N N . HIS A 1 110 ? 10.260 2.625 6.197 1.00 94.12 110 HIS A N 1
ATOM 796 C CA . HIS A 1 110 ? 9.117 2.598 7.114 1.00 94.12 110 HIS A CA 1
ATOM 797 C C . HIS A 1 110 ? 7.999 3.511 6.625 1.00 94.12 110 HIS A C 1
ATOM 799 O O . HIS A 1 110 ? 8.235 4.672 6.289 1.00 94.12 110 HIS A O 1
ATOM 805 N N . VAL A 1 111 ? 6.771 3.007 6.616 1.00 93.69 111 VAL A N 1
ATOM 806 C CA . VAL A 1 111 ? 5.581 3.756 6.211 1.00 93.69 111 VAL A CA 1
ATOM 807 C C . VAL A 1 111 ? 4.639 3.841 7.403 1.00 93.69 111 VAL A C 1
ATOM 809 O O . VAL A 1 111 ? 4.194 2.814 7.904 1.00 93.69 111 VAL A O 1
ATOM 812 N N . ARG A 1 112 ? 4.329 5.058 7.859 1.00 93.44 112 ARG A N 1
ATOM 813 C CA . ARG A 1 112 ? 3.479 5.299 9.032 1.00 93.44 112 ARG A CA 1
ATOM 814 C C . ARG A 1 112 ? 2.308 6.209 8.701 1.00 93.44 112 ARG A C 1
ATOM 816 O O . ARG A 1 112 ? 2.480 7.289 8.136 1.00 93.44 112 ARG A O 1
ATOM 823 N N . SER A 1 113 ? 1.117 5.802 9.117 1.00 91.38 113 SER A N 1
ATOM 824 C CA . SER A 1 113 ? -0.088 6.615 9.063 1.00 91.38 113 SER A CA 1
ATOM 825 C C . SER A 1 113 ? -1.065 6.215 10.166 1.00 91.38 113 SER A C 1
ATOM 827 O O . SER A 1 113 ? -1.320 5.035 10.374 1.00 91.38 113 SER A O 1
ATOM 829 N N . GLN A 1 114 ? -1.625 7.200 10.872 1.00 88.12 114 GLN A N 1
ATOM 830 C CA . GLN A 1 114 ? -2.597 6.951 11.946 1.00 88.12 114 GLN A CA 1
ATOM 831 C C . GLN A 1 114 ? -3.972 6.567 11.389 1.00 88.12 114 GLN A C 1
ATOM 833 O O . GLN A 1 114 ? -4.515 5.532 11.756 1.00 88.12 114 GLN A O 1
ATOM 838 N N . ASP A 1 115 ? -4.488 7.368 10.455 1.00 89.44 115 ASP A N 1
ATOM 839 C CA . ASP A 1 115 ? -5.840 7.224 9.893 1.00 89.44 115 ASP A CA 1
ATOM 840 C C . ASP A 1 115 ? -5.827 7.064 8.367 1.00 89.44 115 ASP A C 1
ATOM 842 O O . ASP A 1 115 ? -6.865 7.109 7.706 1.00 89.44 115 ASP A O 1
ATOM 846 N N . GLY A 1 116 ? -4.637 6.930 7.776 1.00 90.31 116 GLY A N 1
ATOM 847 C CA . GLY A 1 116 ? -4.490 6.942 6.334 1.00 90.31 116 GLY A CA 1
ATOM 848 C C . GLY A 1 116 ? -4.772 5.608 5.659 1.00 90.31 116 GLY A C 1
ATOM 849 O O . GLY A 1 116 ? -4.642 4.524 6.239 1.00 90.31 116 GLY A O 1
ATOM 850 N N . THR A 1 117 ? -5.133 5.715 4.384 1.00 91.62 117 THR A N 1
ATOM 851 C CA . THR A 1 117 ? -5.290 4.587 3.470 1.00 91.62 117 THR A CA 1
ATOM 852 C C . THR A 1 117 ? -4.072 4.487 2.563 1.00 91.62 117 THR A C 1
ATOM 854 O O . THR A 1 117 ? -3.765 5.426 1.828 1.00 91.62 117 THR A O 1
ATOM 857 N N . LEU A 1 118 ? -3.399 3.339 2.581 1.00 93.56 118 LEU A N 1
ATOM 858 C CA . LEU A 1 118 ? -2.322 3.025 1.645 1.00 93.56 118 LEU A CA 1
ATOM 859 C C . LEU A 1 118 ? -2.873 2.206 0.480 1.00 93.56 118 LEU A C 1
ATOM 861 O O . LEU A 1 118 ? -3.512 1.177 0.696 1.00 93.56 118 LEU A O 1
ATOM 865 N N . ILE A 1 119 ? -2.597 2.632 -0.749 1.00 93.69 119 ILE A N 1
ATOM 866 C CA . ILE A 1 119 ? -2.972 1.916 -1.969 1.00 93.69 119 ILE A CA 1
ATOM 867 C C . ILE A 1 119 ? -1.704 1.568 -2.740 1.00 93.69 119 ILE A C 1
ATOM 869 O O . ILE A 1 119 ? -1.065 2.441 -3.322 1.00 93.69 119 ILE A O 1
ATOM 873 N N . VAL A 1 120 ? -1.367 0.285 -2.790 1.00 94.44 120 VAL A N 1
ATOM 874 C CA . VAL A 1 120 ? -0.281 -0.242 -3.617 1.00 94.44 120 VAL A CA 1
ATOM 875 C C . VAL A 1 120 ? -0.875 -0.728 -4.935 1.00 94.44 120 VAL A C 1
ATOM 877 O O . VAL A 1 120 ? -1.733 -1.617 -4.958 1.00 94.44 120 VAL A O 1
ATOM 880 N N . SER A 1 121 ? -0.440 -0.129 -6.037 1.00 94.25 121 SER A N 1
ATOM 881 C CA . SER A 1 121 ? -0.818 -0.529 -7.393 1.00 94.25 121 SER A CA 1
ATOM 882 C C . SER A 1 121 ? -0.139 -1.839 -7.808 1.00 94.25 121 SER A C 1
ATOM 884 O O . SER A 1 121 ? 0.810 -2.285 -7.172 1.00 94.25 121 SER A O 1
ATOM 886 N N . ALA A 1 122 ? -0.577 -2.439 -8.919 1.00 92.19 122 ALA A N 1
ATOM 887 C CA . ALA A 1 122 ? -0.003 -3.687 -9.434 1.00 92.19 122 ALA A CA 1
ATOM 888 C C . ALA A 1 122 ? 1.504 -3.608 -9.761 1.00 92.19 122 ALA A C 1
ATOM 890 O O . ALA A 1 122 ? 2.214 -4.595 -9.596 1.00 92.19 122 ALA A O 1
ATOM 891 N N . GLY A 1 123 ? 2.000 -2.440 -10.187 1.00 90.50 123 GLY A N 1
ATOM 892 C CA . GLY A 1 123 ? 3.429 -2.195 -10.427 1.00 90.50 123 GLY A CA 1
ATOM 893 C C . GLY A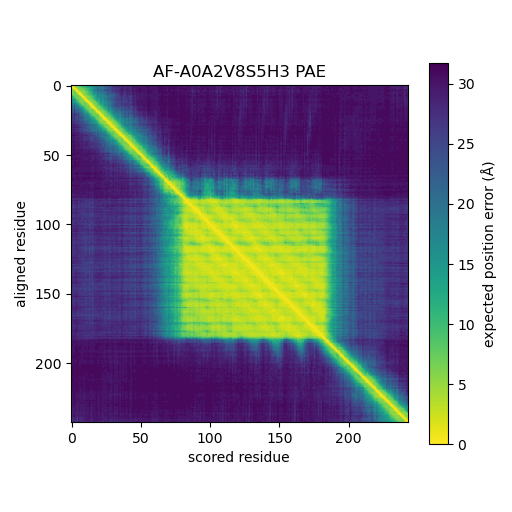 1 123 ? 4.242 -1.853 -9.172 1.00 90.50 123 GLY A C 1
ATOM 894 O O . GLY A 1 123 ? 5.464 -1.760 -9.250 1.00 90.50 123 GLY A O 1
ATOM 895 N N . GLY A 1 124 ? 3.580 -1.679 -8.024 1.00 92.94 124 GLY A N 1
ATOM 896 C CA . GLY A 1 124 ? 4.217 -1.263 -6.782 1.00 92.94 124 GLY A CA 1
ATOM 897 C C . GLY A 1 124 ? 5.037 -2.383 -6.142 1.00 92.94 124 GLY A C 1
ATOM 898 O O . GLY A 1 124 ? 4.567 -3.519 -6.020 1.00 92.94 124 GLY A O 1
ATOM 899 N N . GLN A 1 125 ? 6.251 -2.041 -5.715 1.00 93.81 125 GLN A N 1
ATOM 900 C CA . GLN A 1 125 ? 7.156 -2.913 -4.961 1.00 93.81 125 GLN A CA 1
ATOM 901 C C . GLN A 1 125 ? 7.471 -2.246 -3.624 1.00 93.81 125 GLN A C 1
ATOM 903 O O . GLN A 1 125 ? 8.065 -1.165 -3.597 1.00 93.81 125 GLN A O 1
ATOM 908 N N . VAL A 1 126 ? 7.064 -2.860 -2.518 1.00 94.56 126 VAL A N 1
ATOM 909 C CA . VAL A 1 126 ? 7.239 -2.278 -1.181 1.00 94.56 126 VAL A CA 1
ATOM 910 C C . VAL A 1 126 ? 8.071 -3.217 -0.317 1.00 94.56 126 VAL A C 1
ATOM 912 O O . VAL A 1 126 ? 7.611 -4.297 0.025 1.00 94.56 126 VAL A O 1
ATOM 915 N N . ASP A 1 127 ? 9.280 -2.791 0.033 1.00 94.88 127 ASP A N 1
ATOM 916 C CA . ASP A 1 127 ? 10.204 -3.475 0.945 1.00 94.88 127 ASP A CA 1
ATOM 917 C C . ASP A 1 127 ? 10.300 -2.657 2.251 1.00 94.88 127 ASP A C 1
ATOM 919 O O . ASP A 1 127 ? 11.255 -1.893 2.448 1.00 94.88 127 ASP A O 1
ATOM 923 N N . ALA A 1 128 ? 9.267 -2.712 3.097 1.00 94.44 128 ALA A N 1
ATOM 924 C CA . ALA A 1 128 ? 9.122 -1.799 4.236 1.00 94.44 128 ALA A CA 1
ATOM 925 C C . ALA A 1 128 ? 8.239 -2.347 5.369 1.00 94.44 128 ALA A C 1
ATOM 927 O O . ALA A 1 128 ? 7.348 -3.162 5.126 1.00 94.44 128 ALA A O 1
ATOM 928 N N . ASP A 1 129 ? 8.421 -1.813 6.581 1.00 94.31 129 ASP A N 1
ATOM 929 C CA . ASP A 1 129 ? 7.439 -1.950 7.665 1.00 94.31 129 ASP A CA 1
ATOM 930 C C . ASP A 1 129 ? 6.308 -0.941 7.467 1.00 94.31 129 ASP A C 1
ATOM 932 O O . ASP A 1 129 ? 6.541 0.272 7.394 1.00 94.31 129 ASP A O 1
ATOM 936 N N . ILE A 1 130 ? 5.076 -1.435 7.404 1.00 94.81 130 ILE A N 1
ATOM 937 C CA . ILE A 1 130 ? 3.891 -0.631 7.109 1.00 94.81 130 ILE A CA 1
ATOM 938 C C . ILE A 1 130 ? 3.000 -0.578 8.349 1.00 94.81 130 ILE A C 1
ATOM 940 O O . ILE A 1 130 ? 2.540 -1.611 8.822 1.00 94.81 130 ILE A O 1
ATOM 944 N N . GLU A 1 131 ? 2.697 0.621 8.835 1.00 94.69 131 GLU A N 1
ATOM 945 C CA . GLU A 1 131 ? 1.741 0.876 9.914 1.00 94.69 131 GLU A CA 1
ATOM 946 C C . GLU A 1 131 ? 0.673 1.859 9.423 1.00 94.69 131 GLU A C 1
ATOM 948 O O . GLU A 1 131 ? 0.962 3.040 9.233 1.00 94.69 131 GLU A O 1
ATOM 953 N N . VAL A 1 132 ? -0.543 1.374 9.148 1.00 94.81 132 VAL A N 1
ATOM 954 C CA . VAL A 1 132 ? -1.633 2.173 8.546 1.00 94.81 132 VAL A CA 1
ATOM 955 C C . VAL A 1 132 ? -3.009 1.792 9.101 1.00 94.81 132 VAL A C 1
ATOM 957 O O . VAL A 1 132 ? -3.171 0.750 9.730 1.00 94.81 132 VAL A O 1
ATOM 960 N N . ALA A 1 133 ? -4.047 2.594 8.850 1.00 93.25 133 ALA A N 1
ATOM 961 C CA . ALA A 1 133 ? -5.413 2.213 9.219 1.00 93.25 133 ALA A CA 1
ATOM 962 C C . ALA A 1 133 ? -6.007 1.204 8.225 1.00 93.25 133 ALA A C 1
ATOM 964 O O . ALA A 1 133 ? -6.532 0.157 8.619 1.00 93.25 133 ALA A O 1
ATOM 965 N N . VAL A 1 134 ? -5.900 1.509 6.929 1.00 93.00 134 VAL A N 1
ATOM 966 C CA . 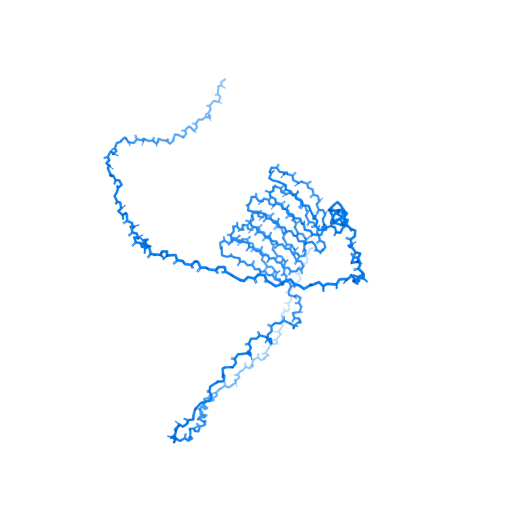VAL A 1 134 ? -6.418 0.671 5.843 1.00 93.00 134 VAL A CA 1
ATOM 967 C C . VAL A 1 134 ? -5.336 0.464 4.790 1.00 93.00 134 VAL A C 1
ATOM 969 O O . VAL A 1 134 ? -4.712 1.423 4.338 1.00 93.00 134 VAL A O 1
ATOM 972 N N . ALA A 1 135 ? -5.128 -0.783 4.367 1.00 94.38 135 ALA A N 1
ATOM 973 C CA . ALA A 1 135 ? -4.175 -1.118 3.310 1.00 94.38 135 ALA A CA 1
ATOM 974 C C . ALA A 1 135 ? -4.875 -1.838 2.155 1.00 94.38 135 ALA A C 1
ATOM 976 O O . ALA A 1 135 ? -5.511 -2.870 2.357 1.00 94.38 135 ALA A O 1
ATOM 977 N N . ARG A 1 136 ? -4.719 -1.319 0.937 1.00 94.81 136 ARG A N 1
ATOM 978 C CA . ARG A 1 136 ? -5.114 -1.967 -0.317 1.00 94.81 136 ARG A CA 1
ATOM 979 C C . ARG A 1 136 ? -3.871 -2.352 -1.093 1.00 94.81 136 ARG A C 1
ATOM 981 O O . ARG A 1 136 ? -3.098 -1.480 -1.483 1.00 94.81 136 ARG A O 1
ATOM 988 N N . VAL A 1 137 ? -3.692 -3.637 -1.355 1.00 95.62 137 VAL A N 1
ATOM 989 C CA . VAL A 1 137 ? -2.485 -4.163 -1.993 1.00 95.62 137 VAL A CA 1
ATOM 990 C C . VAL A 1 137 ? -2.851 -4.845 -3.294 1.00 95.62 137 VAL A C 1
ATOM 992 O O . VAL A 1 137 ? -3.567 -5.834 -3.277 1.00 95.62 137 VAL A O 1
ATOM 995 N N . ASN A 1 138 ? -2.345 -4.349 -4.419 1.00 94.75 138 ASN A N 1
ATOM 996 C CA . ASN A 1 138 ? -2.447 -5.021 -5.719 1.00 94.75 138 ASN A CA 1
ATOM 997 C C . ASN A 1 138 ? -1.077 -5.442 -6.275 1.00 94.75 138 ASN A C 1
ATOM 999 O O . ASN A 1 138 ? -1.033 -6.152 -7.275 1.00 94.75 138 ASN A O 1
ATOM 1003 N N . GLY A 1 139 ? 0.017 -4.983 -5.660 1.00 93.94 139 GLY A N 1
ATOM 1004 C CA . GLY A 1 139 ? 1.396 -5.228 -6.088 1.00 93.94 139 GLY A CA 1
ATOM 1005 C C . GLY A 1 139 ? 2.126 -6.242 -5.212 1.00 93.94 139 GLY A C 1
ATOM 1006 O O . GLY A 1 139 ? 1.512 -7.139 -4.635 1.00 93.94 139 GLY A O 1
ATOM 1007 N N . THR A 1 140 ? 3.447 -6.090 -5.111 1.00 94.88 140 THR A N 1
ATOM 1008 C CA . THR A 1 140 ? 4.296 -6.960 -4.286 1.00 94.88 140 THR A CA 1
ATOM 1009 C C . THR A 1 140 ? 4.745 -6.237 -3.019 1.00 94.88 140 THR A C 1
ATOM 1011 O O . THR A 1 140 ? 5.196 -5.092 -3.086 1.00 94.88 140 THR A O 1
ATOM 1014 N N . ILE A 1 141 ? 4.629 -6.902 -1.871 1.00 95.25 141 ILE A N 1
ATOM 1015 C CA . ILE A 1 141 ? 5.089 -6.398 -0.576 1.00 95.25 141 ILE A CA 1
ATOM 1016 C C . ILE A 1 141 ? 5.979 -7.446 0.081 1.00 95.25 141 ILE A C 1
ATOM 1018 O O . ILE A 1 141 ? 5.563 -8.595 0.220 1.00 95.25 141 ILE A O 1
ATOM 1022 N N . ASN A 1 142 ? 7.153 -7.023 0.539 1.00 95.12 142 ASN A N 1
ATOM 1023 C CA . ASN A 1 142 ? 7.995 -7.777 1.454 1.00 95.12 142 ASN A CA 1
ATOM 1024 C C . ASN A 1 142 ? 8.169 -6.970 2.745 1.00 95.12 142 ASN A C 1
ATOM 1026 O O . ASN A 1 142 ? 8.676 -5.848 2.710 1.00 95.12 142 ASN A O 1
ATOM 1030 N N . GLY A 1 143 ? 7.755 -7.527 3.880 1.00 93.94 143 GLY A N 1
ATOM 1031 C CA . GLY A 1 143 ? 7.902 -6.870 5.182 1.00 93.94 143 GLY A CA 1
ATOM 1032 C C . GLY A 1 143 ? 6.716 -7.072 6.116 1.00 93.94 143 GLY A C 1
ATOM 1033 O O . GLY A 1 143 ? 5.765 -7.797 5.814 1.00 93.94 143 GLY A O 1
ATOM 1034 N N . ASP A 1 144 ? 6.788 -6.433 7.279 1.00 93.94 144 ASP A N 1
ATOM 1035 C CA . ASP A 1 144 ? 5.753 -6.506 8.302 1.00 93.94 144 ASP A CA 1
ATOM 1036 C C . ASP A 1 144 ? 4.647 -5.469 8.040 1.00 93.94 144 ASP A C 1
ATOM 1038 O O . ASP A 1 144 ? 4.897 -4.274 7.877 1.00 93.94 144 ASP A O 1
ATOM 1042 N N . ILE A 1 145 ? 3.392 -5.923 8.026 1.00 94.25 145 ILE A N 1
ATOM 1043 C CA . ILE A 1 145 ? 2.215 -5.079 7.802 1.00 94.25 145 ILE A CA 1
ATOM 1044 C C . ILE A 1 145 ? 1.371 -5.053 9.071 1.00 94.25 145 ILE A C 1
ATOM 1046 O O . ILE A 1 145 ? 0.790 -6.062 9.474 1.00 94.25 145 ILE A O 1
ATOM 1050 N N . ARG A 1 146 ? 1.242 -3.878 9.678 1.00 94.50 146 ARG A N 1
ATOM 1051 C CA . ARG A 1 146 ? 0.350 -3.599 10.802 1.00 94.50 146 ARG A CA 1
ATOM 1052 C C . ARG A 1 146 ? -0.770 -2.686 10.334 1.00 94.50 146 ARG A C 1
ATOM 1054 O O . ARG A 1 146 ? -0.542 -1.529 9.992 1.00 94.50 146 ARG A O 1
ATOM 1061 N N . ALA A 1 147 ? -1.987 -3.212 10.326 1.00 93.94 147 ALA A N 1
ATOM 1062 C CA . ALA A 1 147 ? -3.173 -2.439 10.007 1.00 93.94 147 ALA A CA 1
ATOM 1063 C C . ALA A 1 147 ? -4.118 -2.365 11.201 1.00 93.94 147 ALA A C 1
ATOM 1065 O O . ALA A 1 147 ? -4.546 -3.401 11.709 1.00 93.94 147 ALA A O 1
ATOM 1066 N N . SER A 1 148 ? -4.497 -1.154 11.603 1.00 92.62 148 SER A N 1
ATOM 1067 C CA . SER A 1 148 ? -5.434 -0.946 12.717 1.00 92.62 148 SER A CA 1
ATOM 1068 C C . SER A 1 148 ? -6.886 -1.261 12.348 1.00 92.62 148 SER A C 1
ATOM 1070 O O . SER A 1 148 ? -7.675 -1.586 13.228 1.00 92.62 148 SER A O 1
ATOM 1072 N N . GLY A 1 149 ? -7.248 -1.173 11.064 1.00 91.56 149 GLY A N 1
ATOM 1073 C CA . GLY A 1 149 ? -8.614 -1.365 10.572 1.00 91.56 149 GLY A CA 1
ATOM 1074 C C . GLY A 1 149 ? -8.769 -2.601 9.690 1.00 91.56 149 GLY A C 1
ATOM 1075 O O . GLY A 1 149 ? -9.247 -3.643 10.141 1.00 91.56 149 GLY A O 1
ATOM 1076 N N . ARG A 1 150 ? -8.406 -2.482 8.408 1.00 92.69 150 ARG A N 1
ATOM 1077 C CA . ARG A 1 150 ? -8.641 -3.533 7.404 1.00 92.69 150 ARG A CA 1
ATOM 1078 C C . ARG A 1 150 ? -7.521 -3.617 6.377 1.00 92.69 150 ARG A C 1
ATOM 1080 O O . ARG A 1 150 ? -7.017 -2.595 5.917 1.00 92.69 150 ARG A O 1
ATOM 1087 N N . ILE A 1 151 ? -7.199 -4.834 5.957 1.00 94.88 151 ILE A N 1
ATOM 1088 C CA . ILE A 1 151 ? -6.314 -5.105 4.822 1.00 94.88 151 ILE A CA 1
ATOM 1089 C C . ILE A 1 151 ? -7.111 -5.761 3.696 1.00 94.88 151 ILE A C 1
ATOM 1091 O O . ILE A 1 151 ? -7.887 -6.688 3.930 1.00 94.88 151 ILE A O 1
ATOM 1095 N N . GLU A 1 152 ? -6.898 -5.289 2.471 1.00 94.56 152 GLU A N 1
ATOM 1096 C CA . GLU A 1 152 ? -7.503 -5.809 1.248 1.00 94.56 152 GLU A CA 1
ATOM 1097 C C . GLU A 1 152 ? -6.406 -6.183 0.253 1.00 94.56 152 GLU A C 1
ATOM 1099 O O . GLU A 1 152 ? -5.648 -5.329 -0.212 1.00 94.56 152 GLU A O 1
ATOM 1104 N N . PHE A 1 153 ? -6.329 -7.461 -0.090 1.00 95.62 153 PHE A N 1
ATOM 1105 C CA . PHE A 1 153 ? -5.455 -7.972 -1.135 1.00 95.62 153 PHE A CA 1
ATOM 1106 C C . PHE A 1 153 ? -6.252 -8.131 -2.416 1.00 95.62 153 PHE A C 1
ATOM 1108 O O . PHE A 1 153 ? -7.218 -8.887 -2.456 1.00 95.62 153 PHE A O 1
ATOM 1115 N N . GLY A 1 154 ? -5.849 -7.404 -3.450 1.00 94.94 154 GLY A N 1
ATOM 1116 C CA . GLY A 1 154 ? -6.417 -7.506 -4.783 1.00 94.94 154 GLY A CA 1
ATOM 1117 C C . GLY A 1 154 ? -5.895 -8.717 -5.550 1.00 94.94 154 GLY A C 1
ATOM 1118 O O . GLY A 1 154 ? -4.963 -9.401 -5.127 1.00 94.94 154 GLY A O 1
ATOM 1119 N N . ARG A 1 155 ? -6.475 -8.963 -6.726 1.00 94.19 155 ARG A N 1
ATOM 1120 C CA . ARG A 1 155 ? -6.211 -10.163 -7.548 1.00 94.19 155 ARG A CA 1
ATOM 1121 C C . ARG A 1 155 ? -4.743 -10.460 -7.869 1.00 94.19 155 ARG A C 1
ATOM 1123 O O . ARG A 1 155 ? -4.412 -11.613 -8.103 1.00 94.19 155 ARG A O 1
ATOM 1130 N N . THR A 1 156 ? -3.879 -9.452 -7.946 1.00 93.00 156 THR A N 1
ATOM 1131 C CA . THR A 1 156 ? -2.455 -9.605 -8.307 1.00 93.00 156 THR A CA 1
ATOM 1132 C C . THR A 1 156 ? -1.506 -9.409 -7.125 1.00 93.00 156 THR A C 1
ATOM 1134 O O . THR A 1 156 ? -0.295 -9.326 -7.324 1.00 93.00 156 THR A O 1
ATOM 1137 N N . ALA A 1 157 ? -2.037 -9.328 -5.902 1.00 94.75 157 ALA A N 1
ATOM 1138 C CA . ALA A 1 157 ? -1.240 -9.083 -4.711 1.00 94.75 157 ALA A CA 1
ATOM 1139 C C . ALA A 1 157 ? -0.277 -10.244 -4.427 1.00 94.75 157 ALA A C 1
ATOM 1141 O O . ALA A 1 157 ? -0.677 -11.409 -4.441 1.00 94.75 157 ALA A O 1
ATOM 1142 N N . ARG A 1 158 ? 0.981 -9.921 -4.129 1.00 95.00 158 ARG A N 1
ATOM 1143 C CA . ARG A 1 158 ? 1.993 -10.867 -3.645 1.00 95.00 158 ARG A CA 1
ATOM 1144 C C . ARG A 1 158 ? 2.575 -10.333 -2.353 1.00 95.00 158 ARG A C 1
ATOM 1146 O O . ARG A 1 158 ? 3.245 -9.309 -2.371 1.00 95.00 158 ARG A O 1
ATOM 1153 N N . VAL A 1 159 ? 2.306 -10.989 -1.238 1.00 94.56 159 VAL A N 1
ATOM 1154 C CA . VAL A 1 159 ? 2.746 -10.506 0.073 1.00 94.56 159 VAL A CA 1
ATOM 1155 C C . VAL A 1 159 ? 3.603 -11.569 0.734 1.00 94.56 159 VAL A C 1
ATOM 1157 O O . VAL A 1 159 ? 3.133 -12.688 0.922 1.00 94.56 159 VAL A O 1
ATOM 1160 N N . ASN A 1 160 ? 4.838 -11.209 1.081 1.00 95.25 160 ASN A N 1
ATOM 1161 C CA . ASN A 1 160 ? 5.747 -12.031 1.867 1.00 95.25 160 ASN A CA 1
ATOM 1162 C C . ASN A 1 160 ? 6.084 -11.319 3.187 1.00 95.25 160 ASN A C 1
ATOM 1164 O O . ASN A 1 160 ? 6.722 -10.266 3.180 1.00 95.25 160 ASN A O 1
ATOM 1168 N N . GLY A 1 161 ? 5.632 -11.856 4.319 1.00 93.81 161 GLY A N 1
ATOM 1169 C CA . GLY A 1 161 ? 5.943 -11.279 5.631 1.00 93.81 161 GLY A CA 1
ATOM 1170 C C . GLY A 1 161 ? 4.867 -11.486 6.689 1.00 93.81 161 GLY A C 1
ATOM 1171 O O . GLY A 1 161 ? 3.933 -12.274 6.516 1.00 93.81 161 GLY A O 1
ATOM 1172 N N . ASN A 1 162 ? 5.003 -10.792 7.822 1.00 94.25 162 ASN A N 1
ATOM 1173 C CA . ASN A 1 162 ? 4.047 -10.922 8.917 1.00 94.25 162 ASN A CA 1
ATOM 1174 C C . ASN A 1 162 ? 2.953 -9.864 8.828 1.00 94.25 162 ASN A C 1
ATOM 1176 O O . ASN A 1 162 ? 3.216 -8.682 8.632 1.00 94.25 162 ASN A O 1
ATOM 1180 N N . ILE A 1 163 ? 1.712 -10.282 9.046 1.00 94.38 163 ILE A N 1
ATOM 1181 C CA . ILE A 1 163 ? 0.543 -9.412 9.008 1.00 94.38 163 ILE A CA 1
ATOM 1182 C C . ILE A 1 163 ? -0.108 -9.370 10.380 1.00 94.38 163 ILE A C 1
ATOM 1184 O O . ILE A 1 163 ? -0.396 -10.411 10.971 1.00 94.38 163 ILE A O 1
ATOM 1188 N N . GLN A 1 164 ? -0.434 -8.170 10.842 1.00 94.19 164 GLN A N 1
ATOM 1189 C CA . GLN A 1 164 ? -1.263 -7.933 12.010 1.00 94.19 164 GLN A CA 1
ATOM 1190 C C . GLN A 1 164 ? -2.448 -7.044 11.629 1.00 94.19 164 GLN A C 1
ATOM 1192 O O . GLN A 1 164 ? -2.259 -5.889 11.259 1.00 94.19 164 GLN A O 1
ATOM 1197 N N . THR A 1 165 ? -3.671 -7.574 11.692 1.00 93.44 165 THR A N 1
ATOM 1198 C CA . THR A 1 165 ? -4.881 -6.808 11.341 1.00 93.44 165 THR A CA 1
ATOM 1199 C C . THR A 1 165 ? -6.145 -7.364 12.003 1.00 93.44 165 THR A C 1
ATOM 1201 O O . THR A 1 165 ? -6.223 -8.574 12.199 1.00 93.44 165 THR A O 1
ATOM 1204 N N . PRO A 1 166 ? -7.157 -6.544 12.344 1.00 93.06 166 PRO A N 1
ATOM 1205 C CA . PRO A 1 166 ? -8.449 -7.057 12.800 1.00 93.06 166 PRO A CA 1
ATOM 1206 C C . PRO A 1 166 ? -9.261 -7.722 11.684 1.00 93.06 166 PRO A C 1
ATOM 1208 O O . PRO A 1 166 ? -10.001 -8.667 11.952 1.00 93.06 166 PRO A O 1
ATOM 1211 N N . ALA A 1 167 ? -9.144 -7.232 10.446 1.00 91.44 167 ALA A N 1
ATOM 1212 C CA . ALA A 1 167 ? -9.933 -7.696 9.311 1.00 91.44 167 ALA A CA 1
ATOM 1213 C C . ALA A 1 167 ? -9.067 -7.819 8.052 1.00 91.44 167 ALA A C 1
ATOM 1215 O O . ALA A 1 167 ? -8.478 -6.845 7.589 1.00 91.44 167 ALA A O 1
ATOM 1216 N N . LEU A 1 168 ? -9.039 -9.014 7.463 1.00 93.31 168 LEU A N 1
ATOM 1217 C CA . LEU A 1 168 ? -8.297 -9.312 6.239 1.00 93.31 168 LEU A CA 1
ATOM 1218 C C . LEU A 1 168 ? -9.259 -9.798 5.157 1.00 93.31 168 LEU A C 1
ATOM 1220 O O . LEU A 1 168 ? -10.056 -10.704 5.404 1.00 93.31 168 LEU A O 1
ATOM 1224 N N . VAL A 1 169 ? -9.162 -9.225 3.960 1.00 93.25 169 VAL A N 1
ATOM 1225 C CA . VAL A 1 169 ? -9.886 -9.683 2.772 1.00 93.25 169 VAL A CA 1
ATOM 1226 C C . VAL A 1 169 ? -8.928 -9.950 1.637 1.00 93.25 169 VAL A C 1
ATOM 1228 O O . VAL A 1 169 ? -8.062 -9.139 1.334 1.00 93.25 169 VAL A O 1
ATOM 1231 N N . ILE A 1 170 ? -9.106 -11.112 1.021 1.00 93.94 170 ILE A N 1
ATOM 1232 C CA . ILE A 1 170 ? -8.237 -11.640 -0.017 1.00 93.94 170 ILE A CA 1
ATOM 1233 C C . ILE A 1 170 ? -9.099 -11.910 -1.246 1.00 93.94 170 ILE A C 1
ATOM 1235 O O . ILE A 1 170 ? -10.027 -12.718 -1.191 1.00 93.94 170 ILE A O 1
ATOM 1239 N N . GLU A 1 171 ? -8.815 -11.215 -2.342 1.00 94.06 171 GLU A N 1
ATOM 1240 C CA . GLU A 1 171 ? -9.428 -11.484 -3.638 1.00 94.06 171 GLU A CA 1
ATOM 1241 C C . GLU A 1 171 ? -8.784 -12.694 -4.331 1.00 94.06 171 GLU A C 1
ATOM 1243 O O . GLU A 1 171 ? -7.644 -13.081 -4.069 1.00 94.06 171 GLU A O 1
ATOM 1248 N N . GLN A 1 172 ? -9.522 -13.290 -5.270 1.00 93.25 172 GLN A N 1
ATOM 1249 C CA . GLN A 1 172 ? -9.046 -14.429 -6.050 1.00 93.25 172 GLN A CA 1
ATOM 1250 C C . GLN A 1 172 ? -7.788 -14.065 -6.858 1.00 93.25 172 GLN A C 1
ATOM 1252 O O . GLN A 1 172 ? -7.825 -13.157 -7.687 1.00 93.25 172 GLN A O 1
ATOM 1257 N N . GLY A 1 173 ? -6.712 -14.831 -6.665 1.00 90.12 173 GLY A N 1
ATOM 1258 C CA . GLY A 1 173 ? -5.430 -14.658 -7.361 1.00 90.12 173 GLY A CA 1
ATOM 1259 C C . GLY A 1 173 ? -4.322 -14.049 -6.498 1.00 90.12 173 GLY A C 1
ATOM 1260 O O . GLY A 1 173 ? -3.155 -14.128 -6.880 1.00 90.12 173 GLY A O 1
ATOM 1261 N N . ALA A 1 174 ? -4.660 -13.509 -5.324 1.00 93.12 174 ALA A N 1
ATOM 1262 C CA . ALA A 1 174 ? -3.67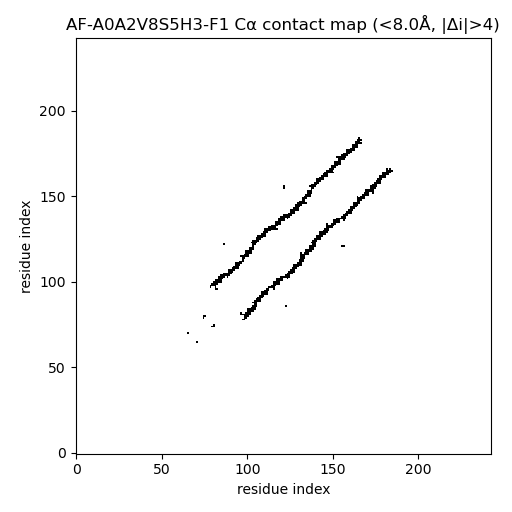0 -13.041 -4.366 1.00 93.12 174 ALA A CA 1
ATOM 1263 C C . ALA A 1 174 ? -2.846 -14.209 -3.798 1.00 93.12 174 ALA A C 1
ATOM 1265 O O . ALA A 1 174 ? -3.384 -15.268 -3.463 1.00 93.12 174 ALA A O 1
ATOM 1266 N N . ILE A 1 175 ? -1.541 -13.989 -3.653 1.00 93.25 175 ILE A N 1
ATOM 1267 C CA . ILE A 1 175 ? -0.594 -14.920 -3.041 1.00 93.25 175 ILE A CA 1
ATOM 1268 C C . ILE A 1 175 ? -0.076 -14.269 -1.762 1.00 93.25 175 ILE A C 1
ATOM 1270 O O . ILE A 1 175 ? 0.517 -13.192 -1.800 1.00 93.25 175 ILE A O 1
ATOM 1274 N N . PHE A 1 176 ? -0.297 -14.926 -0.631 1.00 93.69 176 PHE A N 1
ATOM 1275 C CA . PHE A 1 176 ? 0.225 -14.508 0.663 1.00 93.69 176 PHE A CA 1
ATOM 1276 C C . PHE A 1 176 ? 1.073 -15.634 1.255 1.00 93.69 176 PHE A C 1
ATOM 1278 O O . PHE A 1 176 ? 0.599 -16.763 1.381 1.00 93.69 176 PHE A O 1
ATOM 1285 N N . GLU A 1 177 ? 2.307 -15.311 1.626 1.00 93.12 177 GLU A N 1
ATOM 1286 C CA . GLU A 1 177 ? 3.253 -16.208 2.280 1.00 93.12 177 GLU A CA 1
ATOM 1287 C C . GLU A 1 177 ? 3.772 -15.544 3.561 1.00 93.12 177 GLU A C 1
ATOM 1289 O O . GLU A 1 177 ? 4.357 -14.466 3.527 1.00 93.12 177 GLU A O 1
ATOM 1294 N N . GLY A 1 178 ? 3.537 -16.166 4.715 1.00 92.00 178 GLY A N 1
ATOM 1295 C CA . GLY A 1 178 ? 4.019 -15.653 5.995 1.00 92.00 178 GLY A CA 1
ATOM 1296 C C . GLY A 1 178 ? 3.062 -15.910 7.151 1.00 92.00 178 GLY A C 1
ATOM 1297 O O . GLY A 1 178 ? 2.201 -16.790 7.090 1.00 92.00 178 GLY A O 1
ATOM 1298 N N . SER A 1 179 ? 3.226 -15.144 8.230 1.00 92.44 179 SER A N 1
ATOM 1299 C CA . SER A 1 179 ? 2.434 -15.305 9.456 1.00 92.44 179 SER A CA 1
ATOM 1300 C C . SER A 1 179 ? 1.355 -14.233 9.553 1.00 92.44 179 SER A C 1
ATOM 1302 O O . SER A 1 179 ? 1.653 -13.049 9.476 1.00 92.44 179 SER A O 1
ATOM 1304 N N . CYS A 1 180 ? 0.100 -14.615 9.788 1.00 91.88 180 CYS A N 1
ATOM 1305 C CA . CYS A 1 180 ? -0.982 -13.662 10.040 1.00 91.88 180 CYS A CA 1
ATOM 1306 C C . CYS A 1 180 ? -1.463 -13.771 11.492 1.00 91.88 180 CYS A C 1
ATOM 1308 O O . CYS A 1 180 ? -1.832 -14.851 11.956 1.00 91.88 180 CYS A O 1
ATOM 1310 N N . ARG A 1 181 ? -1.482 -12.646 12.210 1.00 92.38 181 ARG A N 1
ATOM 1311 C CA . ARG A 1 181 ? -2.069 -12.514 13.543 1.00 92.38 181 ARG A CA 1
ATOM 1312 C C . ARG A 1 181 ? -3.267 -11.576 13.474 1.00 92.38 181 ARG A C 1
ATOM 1314 O O . ARG A 1 181 ? -3.117 -10.368 13.313 1.00 92.38 181 ARG A O 1
ATOM 1321 N N . MET A 1 182 ? -4.459 -12.125 13.669 1.00 92.19 182 MET A N 1
ATOM 1322 C CA . MET A 1 182 ? -5.661 -11.310 13.774 1.00 92.19 182 MET A CA 1
ATOM 1323 C C . MET A 1 182 ? -5.800 -10.719 15.177 1.00 92.19 182 MET A C 1
ATOM 1325 O O . MET A 1 182 ? -6.001 -11.449 16.147 1.00 92.19 182 MET A O 1
ATOM 1329 N N . THR A 1 183 ? -5.699 -9.396 15.300 1.00 82.06 183 THR A N 1
ATOM 1330 C CA . THR A 1 183 ? -6.043 -8.692 16.542 1.00 82.06 183 THR A CA 1
ATOM 1331 C C . THR A 1 183 ? -7.509 -8.313 16.485 1.00 82.06 183 THR A C 1
ATOM 1333 O O . THR A 1 183 ? -7.857 -7.226 16.035 1.00 82.06 183 THR A O 1
ATOM 1336 N N . ALA A 1 184 ? -8.376 -9.238 16.890 1.00 68.50 184 ALA A N 1
ATOM 1337 C CA . ALA A 1 184 ? -9.801 -8.970 16.987 1.00 68.50 184 ALA A CA 1
ATOM 1338 C C . ALA A 1 184 ? -10.043 -7.851 18.013 1.00 68.50 184 ALA A C 1
ATOM 1340 O O . ALA A 1 184 ? -9.907 -8.053 19.219 1.00 68.50 184 ALA A O 1
ATOM 1341 N N . GLN A 1 185 ? -10.410 -6.666 17.533 1.00 61.69 185 GLN A N 1
ATOM 1342 C CA . GLN A 1 185 ? -11.122 -5.701 18.358 1.00 61.69 185 GLN A CA 1
ATOM 1343 C C . GLN A 1 185 ? -12.547 -6.251 18.541 1.00 61.69 185 GLN A C 1
ATOM 1345 O O . GLN A 1 185 ? -13.113 -6.742 17.561 1.00 61.69 185 GLN A O 1
ATOM 1350 N N . PRO A 1 186 ? -13.119 -6.267 19.761 1.00 50.44 186 PRO A N 1
ATOM 1351 C CA . PRO A 1 186 ? -14.425 -6.872 20.002 1.00 50.44 186 PRO A CA 1
ATOM 1352 C C . PRO A 1 186 ? -15.463 -6.253 19.063 1.00 50.44 186 PRO A C 1
ATOM 1354 O O . PRO A 1 186 ? -15.794 -5.074 19.166 1.00 50.44 186 PRO A O 1
ATOM 1357 N N . ALA A 1 187 ? -15.937 -7.063 18.115 1.00 53.25 187 ALA A N 1
ATOM 1358 C CA . ALA A 1 187 ? -16.921 -6.686 17.118 1.00 53.25 187 ALA A CA 1
ATOM 1359 C C . ALA A 1 187 ? -18.273 -6.433 17.803 1.00 53.25 187 ALA A C 1
ATOM 1361 O O . ALA A 1 187 ? -19.093 -7.334 17.982 1.00 53.25 187 ALA A O 1
ATOM 1362 N N . GLY A 1 188 ? -18.498 -5.189 18.218 1.00 54.84 188 GLY A N 1
ATOM 1363 C CA . GLY A 1 188 ? -19.803 -4.689 18.620 1.00 54.84 188 GLY A CA 1
ATOM 1364 C C . GLY A 1 188 ? -20.674 -4.408 17.395 1.00 54.84 188 GLY A C 1
ATOM 1365 O O . GLY A 1 188 ? -20.546 -3.362 16.778 1.00 54.84 188 GLY A O 1
ATOM 1366 N N . GLN A 1 189 ? -21.555 -5.357 17.071 1.00 53.75 189 GLN A N 1
ATOM 1367 C CA . GLN A 1 189 ? -22.919 -5.148 16.558 1.00 53.75 189 GLN A CA 1
ATOM 1368 C C . GLN A 1 189 ? -23.131 -4.089 15.450 1.00 53.75 189 GLN A C 1
ATOM 1370 O O . GLN A 1 189 ? -23.536 -2.974 15.751 1.00 53.75 189 GLN A O 1
ATOM 1375 N N . ALA A 1 190 ? -23.018 -4.463 14.169 1.00 56.41 190 ALA A N 1
ATOM 1376 C CA . ALA A 1 190 ? -23.776 -3.823 13.077 1.00 56.41 190 ALA A CA 1
ATOM 1377 C C . ALA A 1 190 ? -23.588 -4.567 11.742 1.00 56.41 190 ALA A C 1
ATOM 1379 O O . ALA A 1 190 ? -22.796 -4.123 10.927 1.00 56.41 190 ALA A O 1
ATOM 1380 N N . GLN A 1 191 ? -24.283 -5.695 11.525 1.00 53.91 191 GLN A N 1
ATOM 1381 C CA . GLN A 1 191 ? -24.735 -6.199 10.202 1.00 53.91 191 GLN A CA 1
ATOM 1382 C C . GLN A 1 191 ? -25.273 -7.638 10.331 1.00 53.91 191 GLN A C 1
ATOM 1384 O O . GLN A 1 191 ? -24.679 -8.601 9.866 1.00 53.91 191 GLN A O 1
ATOM 1389 N N . ALA A 1 192 ? -26.421 -7.796 10.994 1.00 51.75 192 ALA A N 1
ATOM 1390 C CA . ALA A 1 192 ? -27.222 -9.027 10.919 1.00 51.75 192 ALA A CA 1
ATOM 1391 C C . ALA A 1 192 ? -28.746 -8.767 10.932 1.00 51.75 192 ALA A C 1
ATOM 1393 O O . ALA A 1 192 ? -29.525 -9.699 11.084 1.00 51.75 192 ALA A O 1
ATOM 1394 N N . ALA A 1 193 ? -29.202 -7.516 10.759 1.00 53.44 193 ALA A N 1
ATOM 1395 C CA . ALA A 1 193 ? -30.624 -7.147 10.877 1.00 53.44 193 ALA A CA 1
ATOM 1396 C C . ALA A 1 193 ? -31.275 -6.600 9.585 1.00 53.44 193 ALA A C 1
ATOM 1398 O O . ALA A 1 193 ? -32.387 -6.084 9.634 1.00 53.44 193 ALA A O 1
ATOM 1399 N N . GLN A 1 194 ? -30.628 -6.706 8.419 1.00 57.72 194 GLN A N 1
ATOM 1400 C CA . GLN A 1 194 ? -31.181 -6.216 7.144 1.00 57.72 194 GLN A CA 1
ATOM 1401 C C . GLN A 1 194 ? -31.116 -7.272 6.032 1.00 57.72 194 GLN A C 1
ATOM 1403 O O . GLN A 1 194 ? -30.640 -7.009 4.937 1.00 57.72 194 GLN A O 1
ATOM 1408 N N . GLN A 1 195 ? -31.602 -8.488 6.291 1.00 54.50 195 GLN A N 1
ATOM 1409 C CA . GLN A 1 195 ? -31.900 -9.438 5.210 1.00 54.50 195 GLN A CA 1
ATOM 1410 C C . GLN A 1 195 ? -33.019 -10.412 5.609 1.00 54.50 195 GLN A C 1
ATOM 1412 O O . GLN A 1 195 ? -32.883 -11.625 5.548 1.00 54.50 195 GLN A O 1
ATOM 1417 N N . SER A 1 196 ? -34.149 -9.867 6.065 1.00 50.41 196 SER A N 1
ATOM 1418 C CA . SER A 1 196 ? -35.381 -10.633 6.320 1.00 50.41 196 SER A CA 1
ATOM 1419 C C . SER A 1 196 ? -36.637 -9.746 6.258 1.00 50.41 196 SER A C 1
ATOM 1421 O O . SER A 1 196 ? -37.504 -9.787 7.124 1.00 50.41 196 SER A O 1
ATOM 1423 N N . LYS A 1 197 ? -36.751 -8.915 5.212 1.00 54.22 197 LYS A N 1
ATOM 1424 C CA . LYS A 1 197 ? -37.999 -8.218 4.837 1.00 54.22 197 LYS A CA 1
ATOM 1425 C C . LYS A 1 197 ? -38.208 -8.244 3.319 1.00 54.22 197 LYS A C 1
ATOM 1427 O O . LYS A 1 197 ? -38.206 -7.212 2.662 1.00 54.22 197 LYS A O 1
ATOM 1432 N N . GLN A 1 198 ? -38.400 -9.434 2.761 1.00 44.50 198 GLN A N 1
ATOM 1433 C CA . GLN A 1 198 ? -39.148 -9.607 1.513 1.00 44.50 198 GLN A CA 1
ATOM 1434 C C . GLN A 1 198 ? -40.091 -10.797 1.700 1.00 44.50 198 GLN A C 1
ATOM 1436 O O . GLN A 1 198 ? -39.705 -11.949 1.544 1.00 44.50 198 GLN A O 1
ATOM 1441 N N . ALA A 1 199 ? -41.320 -10.493 2.115 1.00 53.25 199 ALA A N 1
ATOM 1442 C CA . ALA A 1 199 ? -42.455 -11.399 2.030 1.00 53.25 199 ALA A CA 1
ATOM 1443 C C . ALA A 1 199 ? -43.250 -11.026 0.766 1.00 53.25 199 ALA A C 1
ATOM 1445 O O . ALA A 1 199 ? -43.590 -9.849 0.616 1.00 53.25 199 ALA A O 1
ATOM 1446 N N . PRO A 1 200 ? -43.555 -11.967 -0.140 1.00 64.19 200 PRO A N 1
ATOM 1447 C CA . PRO A 1 200 ? -44.575 -11.755 -1.158 1.00 64.19 200 PRO A CA 1
ATOM 1448 C C . PRO A 1 200 ? -45.981 -11.893 -0.539 1.00 64.19 200 PRO A C 1
ATOM 1450 O O . PRO A 1 200 ? -46.216 -12.842 0.213 1.00 64.19 200 PRO A O 1
ATOM 1453 N N . PRO A 1 201 ? -46.943 -11.002 -0.848 1.00 56.34 201 PRO A N 1
ATOM 1454 C CA . PRO A 1 201 ? -48.345 -11.226 -0.538 1.00 56.34 201 PRO A CA 1
ATOM 1455 C C . PRO A 1 201 ? -49.008 -11.928 -1.726 1.00 56.34 201 PRO A C 1
ATOM 1457 O O . PRO A 1 201 ? -49.416 -11.284 -2.685 1.00 56.34 201 PRO A O 1
ATOM 1460 N N . HIS A 1 202 ? -49.152 -13.247 -1.655 1.00 50.00 202 HIS A N 1
ATOM 1461 C CA . HIS A 1 202 ? -50.221 -13.928 -2.382 1.00 50.00 202 HIS A CA 1
ATOM 1462 C C . HIS A 1 202 ? -50.906 -14.906 -1.438 1.00 50.00 202 HIS A C 1
ATOM 1464 O O . HIS A 1 202 ? -50.454 -16.022 -1.201 1.00 50.00 202 HIS A O 1
ATOM 1470 N N . ALA A 1 203 ? -52.001 -14.417 -0.864 1.00 49.56 203 ALA A N 1
ATOM 1471 C CA . ALA A 1 203 ? -53.063 -15.253 -0.357 1.00 49.56 203 ALA A CA 1
ATOM 1472 C C . ALA A 1 203 ? -53.853 -15.777 -1.560 1.00 49.56 203 ALA A C 1
ATOM 1474 O O . ALA A 1 203 ? -54.412 -14.978 -2.304 1.00 49.56 203 ALA A O 1
ATOM 1475 N N . GLU A 1 204 ? -53.942 -17.095 -1.710 1.00 37.09 204 GLU A N 1
ATOM 1476 C CA . GLU A 1 204 ? -55.206 -17.708 -2.101 1.00 37.09 204 GLU A CA 1
ATOM 1477 C C . GLU A 1 204 ? -55.352 -19.094 -1.459 1.00 37.09 204 GLU A C 1
ATOM 1479 O O . GLU A 1 204 ? -54.396 -19.737 -1.029 1.00 37.09 204 GLU A O 1
ATOM 1484 N N . MET A 1 205 ? -56.612 -19.447 -1.276 1.00 47.16 205 MET A N 1
ATOM 1485 C CA . MET A 1 205 ? -57.203 -20.331 -0.286 1.00 47.16 205 MET A CA 1
ATOM 1486 C C . MET A 1 205 ? -57.308 -21.778 -0.799 1.00 47.16 205 MET A C 1
ATOM 1488 O O . MET A 1 205 ? -57.396 -22.013 -1.997 1.00 47.16 205 MET A O 1
ATOM 1492 N N . THR A 1 206 ? -57.495 -22.712 0.141 1.00 38.97 206 THR A N 1
ATOM 1493 C CA . THR A 1 206 ? -58.184 -24.009 -0.045 1.00 38.97 206 THR A CA 1
ATOM 1494 C C . THR A 1 206 ? -57.327 -25.197 -0.503 1.00 38.97 206 THR A C 1
ATOM 1496 O O . THR A 1 206 ? -57.050 -25.392 -1.676 1.00 38.97 206 THR A O 1
ATOM 1499 N N . THR A 1 207 ? -57.055 -26.132 0.411 1.00 42.31 207 THR A N 1
ATOM 1500 C CA . THR A 1 207 ? -57.805 -27.404 0.486 1.00 42.31 207 THR A CA 1
ATOM 1501 C C . THR A 1 207 ? -57.374 -28.238 1.693 1.00 42.31 207 THR A C 1
ATOM 1503 O O . THR A 1 207 ? -56.241 -28.222 2.155 1.00 42.31 207 THR A O 1
ATOM 1506 N N . ARG A 1 208 ? -58.374 -28.921 2.241 1.00 50.03 208 ARG A N 1
ATOM 1507 C CA . ARG A 1 208 ? -58.379 -29.767 3.433 1.00 50.03 208 ARG A CA 1
ATOM 1508 C C . ARG A 1 208 ? -57.512 -31.006 3.200 1.00 50.03 208 ARG A C 1
ATOM 1510 O O . ARG A 1 208 ? -57.735 -31.652 2.188 1.00 50.03 208 ARG A O 1
ATOM 1517 N N . SER A 1 209 ? -56.672 -31.410 4.157 1.00 49.47 209 SER A N 1
ATOM 1518 C CA . SER A 1 209 ? -56.588 -32.825 4.556 1.00 49.47 209 SER A CA 1
ATOM 1519 C C . SER A 1 209 ? -55.657 -33.055 5.752 1.00 49.47 209 SER A C 1
ATOM 1521 O O . SER A 1 209 ? -54.460 -32.819 5.681 1.00 49.47 209 SER A O 1
ATOM 1523 N N . SER A 1 210 ? -56.254 -33.588 6.818 1.00 46.12 210 SER A N 1
ATOM 1524 C CA . SER A 1 210 ? -55.761 -34.703 7.640 1.00 46.12 210 SER A CA 1
ATOM 1525 C C . SER A 1 210 ? -54.328 -34.707 8.207 1.00 46.12 210 SER A C 1
ATOM 1527 O O . SER A 1 210 ? -53.369 -35.005 7.504 1.00 46.12 210 SER A O 1
ATOM 1529 N N . ALA A 1 211 ? -54.308 -34.650 9.546 1.00 54.53 211 ALA A N 1
ATOM 1530 C CA . ALA A 1 211 ? -53.533 -35.473 10.491 1.00 54.53 211 ALA A CA 1
ATOM 1531 C C . ALA A 1 211 ? -52.460 -34.730 11.319 1.00 54.53 211 ALA A C 1
ATOM 1533 O O . ALA A 1 211 ? -51.518 -34.171 10.760 1.00 54.53 211 ALA A O 1
ATOM 1534 N N . PRO A 1 212 ? -52.560 -34.760 12.665 1.00 51.50 212 PRO A N 1
ATOM 1535 C CA . PRO A 1 212 ? -51.513 -34.261 13.542 1.00 51.50 212 PRO A CA 1
ATOM 1536 C C . PRO A 1 212 ? -50.416 -35.326 13.661 1.00 51.50 212 PRO A C 1
ATOM 1538 O O . PRO A 1 212 ? -50.652 -36.406 14.201 1.00 51.50 212 PRO A O 1
ATOM 1541 N N . VAL A 1 213 ? -49.211 -35.036 13.174 1.00 58.25 213 VAL A N 1
ATOM 1542 C CA . VAL A 1 213 ? -48.032 -35.854 13.480 1.00 58.25 213 VAL A CA 1
ATOM 1543 C C . VAL A 1 213 ? -47.351 -35.311 14.732 1.00 58.25 213 VAL A C 1
ATOM 1545 O O . VAL A 1 213 ? -46.861 -34.186 14.792 1.00 58.25 213 VAL A O 1
ATOM 1548 N N . THR A 1 214 ? -47.413 -36.138 15.764 1.00 55.84 214 THR A N 1
ATOM 1549 C CA . THR A 1 214 ? -46.814 -36.011 17.091 1.00 55.84 214 THR A CA 1
ATOM 1550 C C . THR A 1 214 ? -45.295 -35.781 17.015 1.00 55.84 214 THR A C 1
ATOM 1552 O O . THR A 1 214 ? -44.640 -36.395 16.171 1.00 55.84 214 THR A O 1
ATOM 1555 N N . PRO A 1 215 ? -44.682 -34.990 17.918 1.00 50.59 215 PRO A N 1
ATOM 1556 C CA . PRO A 1 215 ? -43.229 -34.967 18.051 1.00 50.59 215 PRO A CA 1
ATOM 1557 C C . PRO A 1 215 ? -42.752 -36.294 18.664 1.00 50.59 215 PRO A C 1
ATOM 1559 O O . PRO A 1 215 ? -42.988 -36.578 19.838 1.00 50.59 215 PRO A O 1
ATOM 1562 N N . SER A 1 216 ? -42.101 -37.133 17.856 1.00 49.81 216 SER A N 1
ATOM 1563 C CA . SER A 1 216 ? -41.488 -38.380 18.317 1.00 49.81 216 SER A CA 1
ATOM 1564 C C . SER A 1 216 ? -40.091 -38.092 18.866 1.00 49.81 216 SER A C 1
ATOM 1566 O O . SER A 1 216 ? -39.118 -37.937 18.131 1.00 49.81 216 SER A O 1
ATOM 1568 N N . ASN A 1 217 ? -40.023 -37.993 20.190 1.00 46.16 217 ASN A N 1
ATOM 1569 C CA . ASN A 1 217 ? -38.805 -38.085 20.980 1.00 46.16 217 ASN A CA 1
ATOM 1570 C C . ASN A 1 217 ? -38.246 -39.518 20.864 1.00 46.16 217 ASN A C 1
ATOM 1572 O O . ASN A 1 217 ? -38.875 -40.456 21.355 1.00 46.16 217 ASN A O 1
ATOM 1576 N N . LYS A 1 218 ? -37.073 -39.699 20.242 1.00 45.38 218 LYS A N 1
ATOM 1577 C CA . LYS A 1 218 ? -36.242 -40.898 20.442 1.00 45.38 218 LYS A CA 1
ATOM 1578 C C . LYS A 1 218 ? -34.975 -40.521 21.191 1.00 45.38 218 LYS A C 1
ATOM 1580 O O . LYS A 1 218 ? -33.968 -40.096 20.637 1.00 45.38 218 LYS A O 1
ATOM 1585 N N . GLU A 1 219 ? -35.120 -40.701 22.489 1.00 43.44 219 GLU A N 1
ATOM 1586 C CA . GLU A 1 219 ? -34.098 -40.883 23.495 1.00 43.44 219 GLU A CA 1
ATOM 1587 C C . GLU A 1 219 ? -33.095 -41.978 23.090 1.00 43.44 219 GLU A C 1
ATOM 1589 O O . GLU A 1 219 ? -33.476 -43.119 22.838 1.00 43.44 219 GLU A O 1
ATOM 1594 N N . SER A 1 220 ? -31.811 -41.617 23.084 1.00 42.84 220 SER A N 1
ATOM 1595 C CA . SER A 1 220 ? -30.677 -42.533 23.244 1.00 42.84 220 SER A CA 1
ATOM 1596 C C . SER A 1 220 ? -29.750 -41.937 24.309 1.00 42.84 220 SER A C 1
ATOM 1598 O O . SER A 1 220 ? -28.790 -41.231 24.013 1.00 42.84 220 SER A O 1
ATOM 1600 N N . LYS A 1 221 ? -30.096 -42.171 25.576 1.00 41.97 221 LYS A N 1
ATOM 1601 C CA . LYS A 1 221 ? -29.187 -42.128 26.739 1.00 41.97 221 LYS A CA 1
ATOM 1602 C C . LYS A 1 221 ? -28.406 -43.462 26.814 1.00 41.97 221 LYS A C 1
ATOM 1604 O O . LYS A 1 221 ? -28.827 -44.411 26.156 1.00 41.97 221 LYS A O 1
ATOM 1609 N N . PRO A 1 222 ? -27.471 -43.676 27.763 1.00 53.59 222 PRO A N 1
ATOM 1610 C CA . PRO A 1 222 ? -26.428 -42.814 28.363 1.00 53.59 222 PRO A CA 1
ATOM 1611 C C . PRO A 1 222 ? -25.080 -43.585 28.517 1.00 53.59 222 PRO A C 1
ATOM 1613 O O . PRO A 1 222 ? -25.096 -44.790 28.354 1.00 53.59 222 PRO A O 1
ATOM 1616 N N . VAL A 1 223 ? -23.955 -42.959 28.917 1.00 58.88 223 VAL A N 1
ATOM 1617 C CA . VAL A 1 223 ? -22.982 -43.493 29.925 1.00 58.88 223 VAL A CA 1
ATOM 1618 C C . VAL A 1 223 ? -22.032 -42.357 30.388 1.00 58.88 223 VAL A C 1
ATOM 1620 O O . VAL A 1 223 ? -21.284 -41.829 29.566 1.00 58.88 223 VAL A O 1
ATOM 1623 N N . PRO A 1 224 ? -22.021 -41.992 31.688 1.00 63.12 224 PRO A N 1
ATOM 1624 C CA . PRO A 1 224 ? -20.940 -41.266 32.373 1.00 63.12 224 PRO A CA 1
ATOM 1625 C C . PRO A 1 224 ? -20.086 -42.218 33.284 1.00 63.12 224 PRO A C 1
ATOM 1627 O O . PRO A 1 224 ? -20.354 -43.418 33.308 1.00 63.12 224 PRO A O 1
ATOM 1630 N N . PRO A 1 225 ? -19.026 -41.722 33.974 1.00 68.31 225 PRO A N 1
ATOM 1631 C CA . PRO A 1 225 ? -17.702 -42.356 34.189 1.00 68.31 225 PRO A CA 1
ATOM 1632 C C . PRO A 1 225 ? -17.611 -43.143 35.528 1.00 68.31 225 PRO A C 1
ATOM 1634 O O . PRO A 1 225 ? -18.621 -43.160 36.233 1.00 68.31 225 PRO A O 1
ATOM 1637 N N . PRO A 1 226 ? -16.485 -43.793 35.944 1.00 60.69 226 PRO A N 1
ATOM 1638 C CA . PRO A 1 226 ? -15.315 -43.097 36.549 1.00 60.69 226 PRO A CA 1
ATOM 1639 C C . PRO A 1 226 ? -13.957 -43.852 36.452 1.00 60.69 226 PRO A C 1
ATOM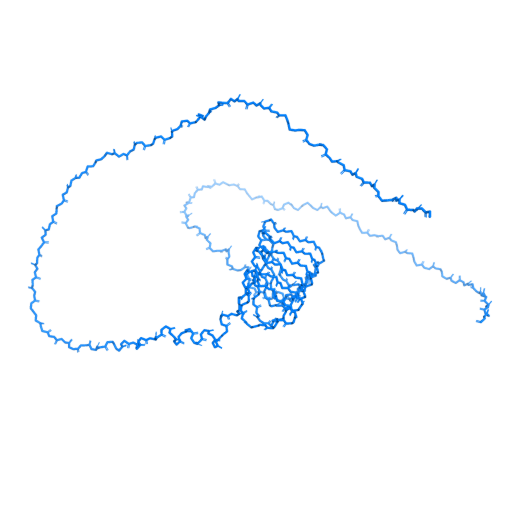 1641 O O . PRO A 1 226 ? -13.933 -45.054 36.255 1.00 60.69 226 PRO A O 1
ATOM 1644 N N . VAL A 1 227 ? -12.816 -43.186 36.685 1.00 53.56 227 VAL A N 1
ATOM 1645 C CA . VAL A 1 227 ? -11.895 -43.549 37.792 1.00 53.56 227 VAL A CA 1
ATOM 1646 C C . VAL A 1 227 ? -10.782 -42.515 37.957 1.00 53.56 227 VAL A C 1
ATOM 1648 O O . VAL A 1 227 ? -9.890 -42.361 37.128 1.00 53.56 227 VAL A O 1
ATOM 1651 N N . ALA A 1 228 ? -10.834 -41.847 39.105 1.00 51.56 228 ALA A N 1
ATOM 1652 C CA . ALA A 1 228 ? -9.694 -41.227 39.746 1.00 51.56 228 ALA A CA 1
ATOM 1653 C C . ALA A 1 228 ? -8.658 -42.294 40.130 1.00 51.56 228 ALA A C 1
ATOM 1655 O O . ALA A 1 228 ? -9.017 -43.387 40.571 1.00 51.56 228 ALA A O 1
ATOM 1656 N N . ARG A 1 229 ? -7.373 -41.940 40.076 1.00 44.69 229 ARG A N 1
ATOM 1657 C CA . ARG A 1 229 ? -6.363 -42.612 40.893 1.00 44.69 229 ARG A CA 1
ATOM 1658 C C . ARG A 1 229 ? -5.467 -41.564 41.535 1.00 44.69 229 ARG A C 1
ATOM 1660 O O . ARG A 1 229 ? -4.536 -41.047 40.930 1.00 44.69 229 ARG A O 1
ATOM 1667 N N . ALA A 1 230 ? -5.831 -41.226 42.764 1.00 46.53 230 ALA A N 1
ATOM 1668 C CA . ALA A 1 230 ? -4.960 -40.566 43.712 1.00 46.53 230 ALA A CA 1
ATOM 1669 C C . ALA A 1 230 ? -3.985 -41.584 44.335 1.00 46.53 230 ALA A C 1
ATOM 1671 O O . ALA A 1 230 ? -4.277 -42.780 44.406 1.00 46.53 230 ALA A O 1
ATOM 1672 N N . THR A 1 231 ? -2.919 -41.029 44.920 1.00 50.22 231 THR A N 1
ATOM 1673 C CA . THR A 1 231 ? -2.060 -41.560 46.002 1.00 50.22 231 THR A CA 1
ATOM 1674 C C . THR A 1 231 ? -0.940 -42.553 45.659 1.00 50.22 231 THR A C 1
ATOM 1676 O O . THR A 1 231 ? -1.192 -43.717 45.378 1.00 50.22 231 THR A O 1
ATOM 1679 N N . SER A 1 232 ? 0.312 -42.087 45.804 1.00 56.41 232 SER A N 1
ATOM 1680 C CA . SER A 1 232 ? 1.363 -42.660 46.683 1.00 56.41 232 SER A CA 1
ATOM 1681 C C . SER A 1 232 ? 2.647 -41.812 46.533 1.00 56.41 232 SER A C 1
ATOM 1683 O O . SER A 1 232 ? 3.239 -41.795 45.463 1.00 56.41 232 SER A O 1
ATOM 1685 N N . GLN A 1 233 ? 2.952 -40.861 47.424 1.00 45.28 233 GLN A N 1
ATOM 1686 C CA . GLN A 1 233 ? 3.843 -40.989 48.598 1.00 45.28 233 GLN A CA 1
ATOM 1687 C C . GLN A 1 233 ? 5.282 -41.516 48.338 1.00 45.28 233 GLN A C 1
ATOM 1689 O O . GLN A 1 233 ? 5.474 -42.719 48.229 1.00 45.28 233 GLN A O 1
ATOM 1694 N N . ALA A 1 234 ? 6.240 -40.561 48.379 1.00 53.75 234 ALA A N 1
ATOM 1695 C CA . ALA A 1 234 ? 7.533 -40.523 49.115 1.00 53.75 234 ALA A CA 1
ATOM 1696 C C . ALA A 1 234 ? 8.680 -41.526 48.774 1.00 53.75 234 ALA A C 1
ATOM 1698 O O . ALA A 1 234 ? 8.480 -42.450 47.999 1.00 53.75 234 ALA A O 1
ATOM 1699 N N . PRO A 1 235 ? 9.876 -41.417 49.405 1.00 67.69 235 PRO A N 1
ATOM 1700 C CA . PRO A 1 235 ? 10.920 -40.380 49.278 1.00 67.69 235 PRO A CA 1
ATOM 1701 C C . PRO A 1 235 ? 12.298 -41.001 48.918 1.00 67.69 235 PRO A C 1
ATOM 1703 O O . PRO A 1 235 ? 12.512 -42.187 49.150 1.00 67.69 235 PRO A O 1
ATOM 1706 N N . SER A 1 236 ? 13.278 -40.246 48.399 1.00 59.41 236 SER A N 1
ATOM 1707 C CA . SER A 1 236 ? 14.676 -40.735 48.315 1.00 59.41 236 SER A CA 1
ATOM 1708 C C . SER A 1 236 ? 15.706 -39.602 48.294 1.00 59.41 236 SER A C 1
ATOM 1710 O O . SER A 1 236 ? 15.941 -38.952 47.282 1.00 59.41 236 SER A O 1
ATOM 1712 N N . ASP A 1 237 ? 16.265 -39.376 49.476 1.00 53.16 237 ASP A N 1
ATOM 1713 C CA . ASP A 1 237 ? 17.665 -39.100 49.798 1.00 53.16 237 ASP A CA 1
ATOM 1714 C C . ASP A 1 237 ? 18.742 -38.965 48.695 1.00 53.16 237 ASP A C 1
ATOM 1716 O O . ASP A 1 237 ? 18.864 -39.788 47.793 1.00 53.16 237 ASP A O 1
ATOM 1720 N N . ARG A 1 238 ? 19.669 -38.035 48.996 1.00 52.12 238 ARG A N 1
ATOM 1721 C CA . ARG A 1 238 ? 21.122 -38.017 48.702 1.00 52.12 238 ARG A CA 1
ATOM 1722 C C . ARG A 1 238 ? 21.589 -37.932 47.241 1.00 52.12 238 ARG A C 1
ATOM 1724 O O . ARG A 1 238 ? 21.690 -38.934 46.546 1.00 52.12 238 ARG A O 1
ATOM 1731 N N . HIS A 1 239 ? 22.213 -36.802 46.903 1.00 59.94 239 HIS A N 1
ATOM 1732 C CA . HIS A 1 239 ? 23.676 -36.699 47.019 1.00 59.94 239 HIS A CA 1
ATOM 1733 C C . HIS A 1 239 ? 24.170 -35.258 46.851 1.00 59.94 239 HIS A C 1
ATOM 1735 O O . HIS A 1 239 ? 23.736 -34.518 45.975 1.00 59.94 239 HIS A O 1
ATOM 1741 N N . ALA A 1 240 ? 25.114 -34.899 47.715 1.00 61.53 240 ALA A N 1
ATOM 1742 C CA . ALA A 1 240 ? 26.015 -33.774 47.559 1.00 61.53 240 ALA A CA 1
ATOM 1743 C C . ALA A 1 240 ? 26.931 -33.954 46.335 1.00 61.53 240 ALA A C 1
ATOM 1745 O O . ALA A 1 240 ? 27.385 -35.067 46.082 1.00 61.53 240 ALA A O 1
ATOM 1746 N N . ASN A 1 241 ? 27.247 -32.852 45.648 1.00 57.44 241 ASN A N 1
ATOM 1747 C CA . ASN A 1 241 ? 28.547 -32.574 45.015 1.00 57.44 241 ASN A CA 1
ATOM 1748 C C . ASN A 1 241 ? 28.531 -31.088 44.593 1.00 57.44 241 ASN A C 1
ATOM 1750 O O . ASN A 1 241 ? 27.683 -30.701 43.799 1.00 57.44 241 ASN A O 1
ATOM 1754 N N . SER A 1 242 ? 29.209 -30.164 45.281 1.00 60.59 242 SER A N 1
ATOM 1755 C CA . SER A 1 242 ? 30.642 -29.840 45.168 1.00 60.59 242 SER A CA 1
ATOM 1756 C C . SER A 1 242 ? 31.087 -29.504 43.741 1.00 60.59 242 SER A C 1
ATOM 1758 O O . SER A 1 242 ? 31.437 -30.411 42.990 1.00 60.59 242 SER A O 1
ATOM 1760 N N . ALA A 1 243 ? 31.129 -28.208 43.421 1.00 54.28 243 ALA A N 1
ATOM 1761 C CA . ALA A 1 243 ? 32.290 -27.480 42.886 1.00 54.28 243 ALA A CA 1
ATOM 1762 C C . ALA A 1 243 ? 31.937 -25.990 42.764 1.00 54.28 243 ALA A C 1
ATOM 1764 O O . ALA A 1 243 ? 30.872 -25.695 42.178 1.00 54.28 243 ALA A O 1
#

Nearest PDB structures (foldseek):
  6ria-assembly1_P  TM=9.404E-01  e=3.876E-03  Thermus thermophilus
  4wa0-assembly1_A  TM=2.273E-01  e=3.586E+00  Caldicellulosiruptor kronotskyensis 2002